Protein AF-A0A640SLN5-F1 (afdb_monomer_lite)

InterPro domains:
  IPR008490 Transposase InsH, N-terminal [PF05598] (128-167)

Secondary structure (DSSP, 8-state):
-----PPPPPPPPPPPPP---PPPPPPTT--HHHHHHHHHHHHHHHHTT--HHHHHHHHT--HHHHHHHHHT-SSPPPHHHHHHHHHHTT--HHHHHHHHHHHHHHTT--HHHHHHHHHHHHHHHH---HHHHHHHHHH-HHHHHHHT--TT-----THHHHHHHHHHHSTTHHHHHHHHHHHHHHHTT-SPPPP----PPP-

Sequence (203 aa):
MTTPFESPVPAPGPAPARPGRKLGPIADCVGSSHRAWLKPMRERYSAGGQTLSHLSDRVLLAKSKLSELLRGVGLYPRWEVIYRLSTELNRPTWPLYRLWRQAALDAQKTREWIDRSTEKTTLATAHLSDRQAAEAVRCRIDFKYALGLELEDPGFHHSVLSDFRDRLAEGDRADRLLGLALTRIRRAGLLKGRAARASRPFP

Foldseek 3Di:
DDDDDDDDDPDDDDPPDDQADQQDAQDPPQDPLLCVLLVVLSVLVVVVSDHLVVLCVQLVHDSVVVSCSSSVHDDQDQLSSVVSSCVVSVHDSVVSLVSSVVSCVVVVHDPVSNCVSCVVVVVVVVPDQLQRVQVCCQPPPVNCVVVVHDVNDNGDDSVVVVVVVVVCPPDCNVVVVVVVVVVVCVVVVVDDDDDPPPPDDDD

Structure (mmCIF, N/CA/C/O backbone):
data_AF-A0A640SLN5-F1
#
_entry.id   AF-A0A640SLN5-F1
#
loop_
_atom_site.group_PDB
_atom_site.id
_atom_site.type_symbol
_atom_site.label_atom_id
_atom_site.label_alt_id
_atom_site.label_comp_id
_atom_site.label_asym_id
_atom_site.label_entity_id
_atom_site.label_seq_id
_atom_site.pdbx_PDB_ins_code
_atom_site.Cartn_x
_atom_site.Cartn_y
_atom_site.Cartn_z
_atom_site.occupancy
_atom_site.B_iso_or_equiv
_atom_site.auth_seq_id
_atom_site.auth_comp_id
_atom_site.auth_asym_id
_atom_site.auth_atom_id
_atom_site.pdbx_PDB_model_num
ATOM 1 N N . MET A 1 1 ? -14.208 51.331 -50.856 1.00 40.53 1 MET A N 1
ATOM 2 C CA . MET A 1 1 ? -12.904 51.187 -50.180 1.00 40.53 1 MET A CA 1
ATOM 3 C C . MET A 1 1 ? -13.124 50.269 -48.996 1.00 40.53 1 MET A C 1
ATOM 5 O O . MET A 1 1 ? -13.716 50.700 -48.018 1.00 40.53 1 MET A O 1
ATOM 9 N N . THR A 1 2 ? -12.762 48.998 -49.139 1.00 36.91 2 THR A N 1
ATOM 10 C CA . THR A 1 2 ? -13.010 47.960 -48.132 1.00 36.91 2 THR A CA 1
ATOM 11 C C . THR A 1 2 ? -11.698 47.211 -47.961 1.00 36.91 2 THR A C 1
ATOM 13 O O . THR A 1 2 ? -11.299 46.456 -48.843 1.00 36.91 2 THR A O 1
ATOM 16 N N . THR A 1 3 ? -10.970 47.494 -46.887 1.00 40.22 3 THR A N 1
ATOM 17 C CA . THR A 1 3 ? -9.814 46.698 -46.467 1.00 40.22 3 THR A CA 1
ATOM 18 C C . THR A 1 3 ? -10.332 45.484 -45.689 1.00 40.22 3 THR A C 1
ATOM 20 O O . THR A 1 3 ? -11.159 45.662 -44.793 1.00 40.22 3 THR A O 1
ATOM 23 N N . PRO A 1 4 ? -9.911 44.246 -46.005 1.00 49.81 4 PRO A N 1
ATOM 24 C CA . PRO A 1 4 ? -10.254 43.100 -45.182 1.00 49.81 4 PRO A CA 1
ATOM 25 C C . PRO A 1 4 ? -9.349 43.061 -43.947 1.00 49.81 4 PRO A C 1
ATOM 27 O O . PRO A 1 4 ? -8.142 43.281 -44.023 1.00 49.81 4 PRO A O 1
ATOM 30 N N . PHE A 1 5 ? -9.971 42.800 -42.801 1.00 46.03 5 PHE A N 1
ATOM 31 C CA . PHE A 1 5 ? -9.335 42.641 -41.500 1.00 46.03 5 PHE A CA 1
ATOM 32 C C . PHE A 1 5 ? -8.628 41.278 -41.449 1.00 46.03 5 PHE A C 1
ATOM 34 O O . PHE A 1 5 ? -9.276 40.233 -41.384 1.00 46.03 5 PHE A O 1
ATOM 41 N N . GLU A 1 6 ? -7.300 41.284 -41.527 1.00 43.53 6 GLU A N 1
ATOM 42 C CA . GLU A 1 6 ? -6.468 40.091 -41.373 1.00 43.53 6 GLU A CA 1
ATOM 43 C C . GLU A 1 6 ? -6.410 39.705 -39.885 1.00 43.53 6 GLU A C 1
ATOM 45 O O . GLU A 1 6 ? -6.025 40.503 -39.030 1.00 43.53 6 GLU A O 1
ATOM 50 N N . SER A 1 7 ? -6.863 38.493 -39.556 1.00 50.97 7 SER A N 1
ATOM 51 C CA . SER A 1 7 ? -6.831 37.976 -38.182 1.00 50.97 7 SER A CA 1
ATOM 52 C C . SER A 1 7 ? -5.401 37.573 -37.794 1.00 50.97 7 SER A C 1
ATOM 54 O O . SER A 1 7 ? -4.703 36.983 -38.620 1.00 50.97 7 SER A O 1
ATOM 56 N N . PRO A 1 8 ? -4.948 37.827 -36.551 1.00 49.81 8 PRO A N 1
ATOM 57 C CA . PRO A 1 8 ? -3.589 37.501 -36.150 1.00 49.81 8 PRO A CA 1
ATOM 58 C C . PRO A 1 8 ? -3.423 35.986 -36.011 1.00 49.81 8 PRO A C 1
ATOM 60 O O . PRO A 1 8 ? -4.193 35.314 -35.323 1.00 49.81 8 PRO A O 1
ATOM 63 N N . VAL A 1 9 ? -2.394 35.460 -36.677 1.00 58.41 9 VAL A N 1
ATOM 64 C CA . VAL A 1 9 ? -1.952 34.064 -36.598 1.00 58.41 9 VAL A CA 1
ATOM 65 C C . VAL A 1 9 ? -1.759 33.675 -35.122 1.00 58.41 9 VAL A C 1
ATOM 67 O O . VAL A 1 9 ? -1.015 34.361 -34.414 1.00 58.41 9 VAL A O 1
ATOM 70 N N . PRO A 1 10 ? -2.394 32.597 -34.622 1.00 50.44 10 PRO A N 1
ATOM 71 C CA . PRO A 1 10 ? -2.170 32.150 -33.256 1.00 50.44 10 PRO A CA 1
ATOM 72 C C . PRO A 1 10 ? -0.718 31.685 -33.111 1.00 50.44 10 PRO A C 1
ATOM 74 O O . PRO A 1 10 ? -0.188 30.975 -33.968 1.00 50.44 10 PRO A O 1
ATOM 77 N N . ALA A 1 11 ? -0.071 32.107 -32.022 1.00 57.00 11 ALA A N 1
ATOM 78 C CA . ALA A 1 11 ? 1.301 31.731 -31.708 1.00 57.00 11 ALA A CA 1
ATOM 79 C C . ALA A 1 11 ? 1.481 30.200 -31.774 1.00 57.00 11 ALA A C 1
ATOM 81 O O . ALA A 1 11 ? 0.578 29.463 -31.362 1.00 57.00 11 ALA A O 1
ATOM 82 N N . PRO A 1 12 ? 2.629 29.702 -32.268 1.00 49.19 12 PRO A N 1
ATOM 83 C CA . PRO A 1 12 ? 2.884 28.272 -32.333 1.00 49.19 12 PRO A CA 1
ATOM 84 C C . PRO A 1 12 ? 2.759 27.673 -30.929 1.00 49.19 12 PRO A C 1
ATOM 86 O O . PRO A 1 12 ? 3.475 28.067 -30.006 1.00 49.19 12 PRO A O 1
ATOM 89 N N . GLY A 1 13 ? 1.816 26.740 -30.769 1.00 52.81 13 GLY A N 1
ATOM 90 C CA . GLY A 1 13 ? 1.635 25.996 -29.527 1.00 52.81 13 GLY A CA 1
ATOM 91 C C . GLY A 1 13 ? 2.946 25.325 -29.092 1.00 52.81 13 GLY A C 1
ATOM 92 O O . GLY A 1 13 ? 3.790 25.020 -29.943 1.00 52.81 13 GLY A O 1
ATOM 93 N N . PRO A 1 14 ? 3.149 25.102 -27.780 1.00 45.38 14 PRO A N 1
ATOM 94 C CA . PRO A 1 14 ? 4.385 24.527 -27.266 1.00 45.38 14 PRO A CA 1
ATOM 95 C C . PRO A 1 14 ? 4.692 23.217 -27.995 1.00 45.38 14 PRO A C 1
ATOM 97 O O . PRO A 1 14 ? 3.857 22.313 -28.057 1.00 45.38 14 PRO A O 1
ATOM 100 N N . ALA A 1 15 ? 5.888 23.148 -28.584 1.00 43.19 15 ALA A N 1
ATOM 101 C CA . ALA A 1 15 ? 6.333 22.012 -29.377 1.00 43.19 15 ALA A CA 1
ATOM 102 C C . ALA A 1 15 ? 6.143 20.693 -28.600 1.00 43.19 15 ALA A C 1
ATOM 104 O O . ALA A 1 15 ? 6.419 20.653 -27.395 1.00 43.19 15 ALA A O 1
ATOM 105 N N . PRO A 1 16 ? 5.715 19.600 -29.262 1.00 44.97 16 PRO A N 1
ATOM 106 C CA . PRO A 1 16 ? 5.546 18.313 -28.606 1.00 44.97 16 PRO A CA 1
ATOM 107 C C . PRO A 1 16 ? 6.859 17.915 -27.929 1.00 44.97 16 PRO A C 1
ATOM 109 O O . PRO A 1 16 ? 7.914 17.845 -28.567 1.00 44.97 16 PRO A O 1
ATOM 112 N N . ALA A 1 17 ? 6.791 17.696 -26.613 1.00 48.22 17 ALA A N 1
ATOM 113 C CA . ALA A 1 17 ? 7.928 17.289 -25.806 1.00 48.22 17 ALA A CA 1
ATOM 114 C C . ALA A 1 17 ? 8.581 16.063 -26.456 1.00 48.22 17 ALA A C 1
ATOM 116 O O . ALA A 1 17 ? 7.947 15.018 -26.614 1.00 48.22 17 ALA A O 1
ATOM 117 N N . ARG A 1 18 ? 9.840 16.217 -26.884 1.00 46.41 18 ARG A N 1
ATOM 118 C CA . ARG A 1 18 ? 10.606 15.181 -27.588 1.00 46.41 18 ARG A CA 1
ATOM 119 C C . ARG A 1 18 ? 10.457 13.850 -26.836 1.00 46.41 18 ARG A C 1
ATOM 121 O O . ARG A 1 18 ? 10.800 13.818 -25.650 1.00 46.41 18 ARG A O 1
ATOM 128 N N . PRO A 1 19 ? 9.964 12.769 -27.475 1.00 46.44 19 PRO A N 1
ATOM 129 C CA . PRO A 1 19 ? 9.716 11.508 -26.791 1.00 46.44 19 PRO A CA 1
ATOM 130 C C . PRO A 1 19 ? 10.999 11.029 -26.118 1.00 46.44 19 PRO A C 1
ATOM 132 O O . PRO A 1 19 ? 11.987 10.705 -26.781 1.00 46.44 19 PRO A O 1
ATOM 135 N N . GLY A 1 20 ? 11.005 11.017 -24.785 1.00 51.38 20 GLY A N 1
ATOM 136 C CA . GLY A 1 20 ? 12.108 10.450 -24.026 1.00 51.38 20 GLY A CA 1
ATOM 137 C C . GLY A 1 20 ? 12.353 9.015 -24.494 1.00 51.38 20 GLY A C 1
ATOM 138 O O . GLY A 1 20 ? 11.408 8.249 -24.674 1.00 51.38 20 GLY A O 1
ATOM 139 N N . ARG A 1 21 ? 13.626 8.673 -24.724 1.00 54.06 21 ARG A N 1
ATOM 140 C CA . ARG A 1 21 ? 14.115 7.356 -25.170 1.00 54.06 21 ARG A CA 1
ATOM 141 C C . ARG A 1 21 ? 13.267 6.214 -24.580 1.00 54.06 21 ARG A C 1
ATOM 143 O O . ARG A 1 21 ? 13.167 6.096 -23.357 1.00 54.06 21 ARG A O 1
ATOM 150 N N . LYS A 1 22 ? 12.641 5.400 -25.443 1.00 58.91 22 LYS A N 1
ATOM 151 C CA . LYS A 1 22 ? 11.759 4.293 -25.030 1.00 58.91 22 LYS A CA 1
ATOM 152 C C . LYS A 1 22 ? 12.517 3.336 -24.095 1.00 58.91 22 LYS A C 1
ATOM 154 O O . LYS A 1 22 ? 13.667 2.989 -24.359 1.00 58.91 22 LYS A O 1
ATOM 159 N N . LEU A 1 23 ? 11.876 2.927 -22.997 1.00 62.72 23 LEU A N 1
ATOM 160 C CA . LEU A 1 23 ? 12.424 1.932 -22.067 1.00 62.72 23 LEU A CA 1
ATOM 161 C C . LEU A 1 23 ? 12.654 0.599 -22.798 1.00 62.72 23 LEU A C 1
ATOM 163 O O . LEU A 1 23 ? 11.774 0.131 -23.523 1.00 62.72 23 LEU A O 1
ATOM 167 N N . GLY A 1 24 ? 13.814 -0.024 -22.567 1.00 67.00 24 GLY A N 1
ATOM 168 C CA . GLY A 1 24 ? 14.131 -1.360 -23.087 1.00 67.00 24 GLY A CA 1
ATOM 169 C C . GLY A 1 24 ? 13.170 -2.450 -22.578 1.00 67.00 24 GLY A C 1
ATOM 170 O O . GLY A 1 24 ? 12.345 -2.183 -21.695 1.00 67.00 24 GLY A O 1
ATOM 171 N N . PRO A 1 25 ? 13.222 -3.676 -23.127 1.00 74.56 25 PRO A N 1
ATOM 172 C CA . PRO A 1 25 ? 12.411 -4.798 -22.644 1.00 74.56 25 PRO A CA 1
ATOM 173 C C . PRO A 1 25 ? 12.684 -5.098 -21.156 1.00 74.56 25 PRO A C 1
ATOM 175 O O . PRO A 1 25 ? 13.741 -4.750 -20.628 1.00 74.56 25 PRO A O 1
ATOM 178 N N . ILE A 1 26 ? 11.701 -5.689 -20.463 1.00 75.25 26 ILE A N 1
ATOM 179 C CA . ILE A 1 26 ? 11.906 -6.205 -19.096 1.00 75.25 26 ILE A CA 1
ATOM 180 C C . ILE A 1 26 ? 12.852 -7.401 -19.205 1.00 75.25 26 ILE A C 1
ATOM 182 O O . ILE A 1 26 ? 12.595 -8.276 -20.029 1.00 75.25 26 ILE A O 1
ATOM 186 N N . ALA A 1 27 ? 13.902 -7.436 -18.387 1.00 76.69 27 ALA A N 1
ATOM 187 C CA . ALA A 1 27 ? 14.925 -8.474 -18.454 1.00 76.69 27 ALA A CA 1
ATOM 188 C C . ALA A 1 27 ? 14.359 -9.888 -18.245 1.00 76.69 27 ALA A C 1
ATOM 190 O O . ALA A 1 27 ? 13.414 -10.088 -17.475 1.00 76.69 27 ALA A O 1
ATOM 191 N N . ASP A 1 28 ? 14.971 -10.876 -18.905 1.00 69.69 28 ASP A N 1
ATOM 192 C CA . ASP A 1 28 ? 14.466 -12.252 -18.894 1.00 69.69 28 ASP A CA 1
ATOM 193 C C . ASP A 1 28 ? 14.617 -12.975 -17.560 1.00 69.69 28 ASP A C 1
ATOM 195 O O . ASP A 1 28 ? 13.784 -13.809 -17.212 1.00 69.69 28 ASP A O 1
ATOM 199 N N . CYS A 1 29 ? 15.573 -12.533 -16.743 1.00 70.62 29 CYS A N 1
ATOM 200 C CA . CYS A 1 29 ? 15.809 -13.009 -15.382 1.00 70.62 29 CYS A CA 1
ATOM 201 C C . CYS A 1 29 ? 14.743 -12.581 -14.355 1.00 70.62 29 CYS A C 1
ATOM 203 O O . CYS A 1 29 ? 14.819 -12.963 -13.187 1.00 70.62 29 CYS A O 1
ATOM 205 N N . VAL A 1 30 ? 13.752 -11.776 -14.748 1.00 75.44 30 VAL A N 1
ATOM 206 C CA . VAL A 1 30 ? 12.717 -11.279 -13.838 1.00 75.44 30 VAL A CA 1
ATOM 207 C C . VAL A 1 30 ? 11.619 -12.333 -13.673 1.00 75.44 30 VAL A C 1
ATOM 209 O O . VAL A 1 30 ? 10.884 -12.626 -14.619 1.00 75.44 30 VAL A O 1
ATOM 212 N N . GLY A 1 31 ? 11.479 -12.863 -12.454 1.00 75.31 31 GLY A N 1
ATOM 213 C CA . GLY A 1 31 ? 10.437 -13.832 -12.095 1.00 75.31 31 GLY A CA 1
ATOM 214 C C . GLY A 1 31 ? 9.007 -13.311 -12.307 1.00 75.31 31 GLY A C 1
ATOM 215 O O . GLY A 1 31 ? 8.761 -12.100 -12.339 1.00 75.31 31 GLY A O 1
ATOM 216 N N . SER A 1 32 ? 8.046 -14.229 -12.433 1.00 75.50 32 SER A N 1
ATOM 217 C CA . SER A 1 32 ? 6.636 -13.937 -12.744 1.00 75.50 32 SER A CA 1
ATOM 218 C C . SER A 1 32 ? 6.000 -12.923 -11.781 1.00 75.50 32 SER A C 1
ATOM 220 O O . SER A 1 32 ? 5.385 -11.959 -12.238 1.00 75.50 32 SER A O 1
ATOM 222 N N . SER A 1 33 ? 6.228 -13.063 -10.472 1.00 74.38 33 SER A N 1
ATOM 223 C CA . SER A 1 33 ? 5.744 -12.142 -9.430 1.00 74.38 33 SER A CA 1
ATOM 224 C C . SER A 1 33 ? 6.275 -10.715 -9.602 1.00 74.38 33 SER A C 1
ATOM 226 O O . SER A 1 33 ? 5.543 -9.742 -9.424 1.00 74.38 33 SER A O 1
ATOM 228 N N . HIS A 1 34 ? 7.550 -10.569 -9.981 1.00 78.81 34 HIS A N 1
ATOM 229 C CA . HIS A 1 34 ? 8.185 -9.265 -10.184 1.00 78.81 34 HIS A CA 1
ATOM 230 C C . HIS A 1 34 ? 7.673 -8.620 -11.482 1.00 78.81 34 HIS A C 1
ATOM 232 O O . HIS A 1 34 ? 7.329 -7.438 -11.508 1.00 78.81 34 HIS A O 1
ATOM 238 N N . ARG A 1 35 ? 7.497 -9.410 -12.550 1.00 80.81 35 ARG A N 1
ATOM 239 C CA . ARG A 1 35 ? 6.867 -8.927 -13.790 1.00 80.81 35 ARG A CA 1
ATOM 240 C C . ARG A 1 35 ? 5.420 -8.483 -13.580 1.00 80.81 35 ARG A C 1
ATOM 242 O O . ARG A 1 35 ? 5.000 -7.519 -14.219 1.00 80.81 35 ARG A O 1
ATOM 249 N N . ALA A 1 36 ? 4.674 -9.156 -12.704 1.00 79.31 36 ALA A N 1
ATOM 250 C CA . ALA A 1 36 ? 3.259 -8.887 -12.463 1.00 79.31 36 ALA A CA 1
ATOM 251 C C . ALA A 1 36 ? 2.994 -7.470 -11.931 1.00 79.31 36 ALA A C 1
ATOM 253 O O . ALA A 1 36 ? 2.019 -6.850 -12.346 1.00 79.31 36 ALA A O 1
ATOM 254 N N . TRP A 1 37 ? 3.865 -6.922 -11.074 1.00 80.38 37 TRP A N 1
ATOM 255 C CA . TRP A 1 37 ? 3.727 -5.533 -10.616 1.00 80.38 37 TRP A CA 1
ATOM 256 C C . TRP A 1 37 ? 4.465 -4.520 -11.505 1.00 80.38 37 TRP A C 1
ATOM 258 O O . TRP A 1 37 ? 4.050 -3.363 -11.579 1.00 80.38 37 TRP A O 1
ATOM 268 N N . LEU A 1 38 ? 5.514 -4.930 -12.230 1.00 82.62 38 LEU A N 1
ATOM 269 C CA . LEU A 1 38 ? 6.240 -4.052 -13.159 1.00 82.62 38 LEU A CA 1
ATOM 270 C C . LEU A 1 38 ? 5.434 -3.694 -14.414 1.00 82.62 38 LEU A C 1
ATOM 272 O O . LEU A 1 38 ? 5.501 -2.551 -14.872 1.00 82.62 38 LEU A O 1
ATOM 276 N N . LYS A 1 39 ? 4.673 -4.642 -14.978 1.00 82.81 39 LYS A N 1
ATOM 277 C CA . LYS A 1 39 ? 3.878 -4.424 -16.201 1.00 82.81 39 LYS A CA 1
ATOM 278 C C . LYS A 1 39 ? 2.875 -3.263 -16.052 1.00 82.81 39 LYS A C 1
ATOM 280 O O . LYS A 1 39 ? 2.998 -2.311 -16.825 1.00 82.81 39 LYS A O 1
ATOM 285 N N . PRO A 1 40 ? 1.994 -3.229 -15.027 1.00 79.19 40 PRO A N 1
ATOM 286 C CA . PRO A 1 40 ? 1.031 -2.135 -14.853 1.00 79.19 40 PRO A CA 1
ATOM 287 C C . PRO A 1 40 ? 1.671 -0.754 -14.653 1.00 79.19 40 PRO A C 1
ATOM 289 O O . PRO A 1 40 ? 1.086 0.270 -15.024 1.00 79.19 40 PRO A O 1
ATOM 292 N N . MET A 1 41 ? 2.861 -0.717 -14.046 1.00 79.06 41 MET A N 1
ATOM 293 C CA . MET A 1 41 ? 3.622 0.510 -13.791 1.00 79.06 41 MET A CA 1
ATOM 294 C C . MET A 1 41 ? 4.254 1.037 -15.080 1.00 79.06 41 MET A C 1
ATOM 296 O O . MET A 1 41 ? 4.154 2.226 -15.383 1.00 79.06 41 MET A O 1
ATOM 300 N N . ARG A 1 42 ? 4.838 0.142 -15.886 1.00 79.69 42 ARG A N 1
ATOM 301 C CA . ARG A 1 42 ? 5.398 0.470 -17.201 1.00 79.69 42 ARG A CA 1
ATOM 302 C C . ARG A 1 42 ? 4.316 0.913 -18.180 1.00 79.69 42 ARG A C 1
ATOM 304 O O . ARG A 1 42 ? 4.509 1.908 -18.867 1.00 79.69 42 ARG A O 1
ATOM 311 N N . GLU A 1 43 ? 3.189 0.212 -18.225 1.00 79.44 43 GLU A N 1
ATOM 312 C CA . GLU A 1 43 ? 2.044 0.579 -19.064 1.00 79.44 43 GLU A CA 1
ATOM 313 C C . GLU A 1 43 ? 1.518 1.966 -18.702 1.00 79.44 43 GLU A C 1
ATOM 315 O O . GLU A 1 43 ? 1.280 2.783 -19.588 1.00 79.44 43 GLU A O 1
ATOM 320 N N . ARG A 1 44 ? 1.408 2.280 -17.402 1.00 77.50 44 ARG A N 1
ATOM 321 C CA . ARG A 1 44 ? 0.965 3.608 -16.962 1.00 77.50 44 ARG A CA 1
ATOM 322 C C . ARG A 1 44 ? 1.973 4.698 -17.296 1.00 77.50 44 ARG A C 1
ATOM 324 O O . ARG A 1 44 ? 1.564 5.772 -17.720 1.00 77.50 44 ARG A O 1
ATOM 331 N N . TYR A 1 45 ? 3.264 4.417 -17.149 1.00 75.81 45 TYR A N 1
ATOM 332 C CA . TYR A 1 45 ? 4.326 5.319 -17.586 1.00 75.81 45 TYR A CA 1
ATOM 333 C C . TYR A 1 45 ? 4.254 5.582 -19.099 1.00 75.81 45 TYR A C 1
ATOM 335 O O . TYR A 1 45 ? 4.269 6.734 -19.524 1.00 75.81 45 TYR A O 1
ATOM 343 N N . SER A 1 46 ? 4.111 4.530 -19.912 1.00 74.56 46 SER A N 1
ATOM 344 C CA . SER A 1 46 ? 3.993 4.646 -21.368 1.00 74.56 46 SER A CA 1
ATOM 345 C C . SER A 1 46 ? 2.728 5.389 -21.802 1.00 74.56 46 SER A C 1
ATOM 347 O O . SER A 1 46 ? 2.800 6.191 -22.726 1.00 74.56 46 SER A O 1
ATOM 349 N N . ALA A 1 47 ? 1.600 5.171 -21.122 1.00 73.50 47 ALA A N 1
ATOM 350 C CA . ALA A 1 47 ? 0.343 5.866 -21.394 1.00 73.50 47 ALA A CA 1
ATOM 351 C C . ALA A 1 47 ? 0.337 7.322 -20.897 1.00 73.50 47 ALA A C 1
ATOM 353 O O . ALA A 1 47 ? -0.334 8.166 -21.478 1.00 73.50 47 ALA A O 1
ATOM 354 N N . GLY A 1 48 ? 1.073 7.629 -19.824 1.00 66.44 48 GLY A N 1
ATOM 355 C CA . GLY A 1 48 ? 1.102 8.955 -19.208 1.00 66.44 48 GLY A CA 1
ATOM 356 C C . GLY A 1 48 ? 1.962 9.985 -19.941 1.00 66.44 48 GLY A C 1
ATOM 357 O O . GLY A 1 48 ? 1.965 11.142 -19.533 1.00 66.44 48 GLY A O 1
ATOM 358 N N . GLY A 1 49 ? 2.730 9.585 -20.964 1.00 63.94 49 GLY A N 1
ATOM 359 C CA . GLY A 1 49 ? 3.592 10.482 -21.751 1.00 63.94 49 GLY A CA 1
ATOM 360 C C . GLY A 1 49 ? 4.692 11.198 -20.952 1.00 63.94 49 GLY A C 1
ATOM 361 O O . GLY A 1 49 ? 5.415 12.027 -21.502 1.00 63.94 49 GLY A O 1
ATOM 362 N N . GLN A 1 50 ? 4.835 10.897 -19.658 1.00 68.25 50 GLN A N 1
ATOM 363 C CA . GLN A 1 50 ? 5.790 11.556 -18.777 1.00 68.25 50 GLN A CA 1
ATOM 364 C C . GLN A 1 50 ? 7.212 11.118 -19.118 1.00 68.25 50 GLN A C 1
ATOM 366 O O . GLN A 1 50 ? 7.481 9.953 -19.413 1.00 68.25 50 GLN A O 1
ATOM 371 N N . THR A 1 51 ? 8.155 12.053 -19.045 1.00 73.19 51 THR A N 1
ATOM 372 C CA . THR A 1 51 ? 9.563 11.716 -19.236 1.00 73.19 51 THR A CA 1
ATOM 373 C C . THR A 1 51 ? 10.131 11.069 -17.973 1.00 73.19 51 THR A C 1
ATOM 375 O O . THR A 1 51 ? 9.800 11.443 -16.849 1.00 73.19 51 THR A O 1
ATOM 378 N N . LEU A 1 52 ? 11.062 10.130 -18.156 1.00 71.00 52 LEU A N 1
ATOM 379 C CA . LEU A 1 52 ? 11.884 9.563 -17.078 1.00 71.00 52 LEU A CA 1
ATOM 380 C C . LEU A 1 52 ? 12.545 10.633 -16.188 1.00 71.00 52 LEU A C 1
ATOM 382 O O . LEU A 1 52 ? 12.806 10.359 -15.024 1.00 71.00 52 LEU A O 1
ATOM 386 N N . SER A 1 53 ? 12.829 11.823 -16.732 1.00 73.69 53 SER A N 1
ATOM 387 C CA . SER A 1 53 ? 13.380 12.948 -15.968 1.00 73.69 53 SER A CA 1
ATOM 388 C C . SER A 1 53 ? 12.337 13.546 -15.013 1.00 73.69 53 SER A C 1
ATOM 390 O O . SER A 1 53 ? 12.599 13.637 -13.824 1.00 73.69 53 SER A O 1
ATOM 392 N N . HIS A 1 54 ? 11.117 13.819 -15.486 1.00 74.88 54 HIS A N 1
ATOM 393 C CA . HIS A 1 54 ? 10.039 14.332 -14.629 1.00 74.88 54 HIS A CA 1
ATOM 394 C C . HIS A 1 54 ? 9.689 13.368 -13.480 1.00 74.88 54 HIS A C 1
ATOM 396 O O . HIS A 1 54 ? 9.419 13.781 -12.357 1.00 74.88 54 HIS A O 1
ATOM 402 N N . LEU A 1 55 ? 9.745 12.061 -13.746 1.00 76.81 55 LEU A N 1
ATOM 403 C CA . LEU A 1 55 ? 9.488 11.028 -12.743 1.00 76.81 55 LEU A CA 1
ATOM 404 C C . LEU A 1 55 ? 10.679 10.828 -11.776 1.00 76.81 55 LEU A C 1
ATOM 406 O O . LEU A 1 55 ? 10.469 10.505 -10.608 1.00 76.81 55 LEU A O 1
ATOM 410 N N . SER A 1 56 ? 11.911 11.081 -12.232 1.00 81.00 56 SER A N 1
ATOM 411 C CA . SER A 1 56 ? 13.135 11.139 -11.408 1.00 81.00 56 SER A CA 1
ATOM 412 C C . SER A 1 56 ? 13.060 12.226 -10.348 1.00 81.00 56 SER A C 1
ATOM 414 O O . SER A 1 56 ? 13.325 11.951 -9.176 1.00 81.00 56 SER A O 1
ATOM 416 N N . ASP A 1 57 ? 12.639 13.424 -10.744 1.00 77.44 57 ASP A N 1
ATOM 417 C CA . ASP A 1 57 ? 12.577 14.581 -9.851 1.00 77.44 57 ASP A CA 1
ATOM 418 C C . ASP A 1 57 ? 11.532 14.383 -8.743 1.00 77.44 57 ASP A C 1
ATOM 420 O O . ASP A 1 57 ? 11.763 14.740 -7.591 1.00 77.44 57 ASP A O 1
ATOM 424 N N . ARG A 1 58 ? 10.410 13.725 -9.059 1.00 72.25 58 ARG A N 1
ATOM 425 C CA . ARG A 1 58 ? 9.313 13.487 -8.108 1.00 72.25 58 ARG A CA 1
ATOM 426 C C . ARG A 1 58 ? 9.535 12.304 -7.171 1.00 72.25 58 ARG A C 1
ATOM 428 O O . ARG A 1 58 ? 9.206 12.369 -5.991 1.00 72.25 58 ARG A O 1
ATOM 435 N N . VAL A 1 59 ? 10.117 11.215 -7.673 1.00 74.75 59 VAL A N 1
ATOM 436 C CA . VAL A 1 59 ? 10.407 10.021 -6.857 1.00 74.75 59 VAL A CA 1
ATOM 437 C C . VAL A 1 59 ? 11.715 10.193 -6.059 1.00 74.75 59 VAL A C 1
ATOM 439 O O . VAL A 1 59 ? 12.006 9.379 -5.177 1.00 74.75 59 VAL A O 1
ATOM 442 N N . LEU A 1 60 ? 12.465 11.281 -6.306 1.00 73.38 60 LEU A N 1
ATOM 443 C CA . LEU A 1 60 ? 13.792 11.570 -5.745 1.00 73.38 60 LEU A CA 1
ATOM 444 C C . LEU A 1 60 ? 14.770 10.416 -5.992 1.00 73.38 60 LEU A C 1
ATOM 446 O O . LEU A 1 60 ? 15.495 9.978 -5.097 1.00 73.38 60 LEU A O 1
ATOM 450 N N . LEU A 1 61 ? 14.751 9.877 -7.211 1.00 76.62 61 LEU A N 1
ATOM 451 C CA . LEU A 1 61 ? 15.576 8.739 -7.592 1.00 76.62 61 LEU A CA 1
ATOM 452 C C . LEU A 1 61 ? 16.252 9.009 -8.927 1.00 76.62 61 LEU A C 1
ATOM 454 O O . LEU A 1 61 ? 15.585 9.389 -9.877 1.00 76.62 61 LEU A O 1
ATOM 458 N N . ALA A 1 62 ? 17.555 8.738 -9.018 1.00 81.00 62 ALA A N 1
ATOM 459 C CA . ALA A 1 62 ? 18.314 8.944 -10.245 1.00 81.00 62 ALA A CA 1
ATOM 460 C C . ALA A 1 62 ? 17.658 8.267 -11.463 1.00 81.00 62 ALA A C 1
ATOM 462 O O . ALA A 1 62 ? 17.243 7.105 -11.411 1.00 81.00 62 ALA A O 1
ATOM 463 N N . LYS A 1 63 ? 17.651 8.969 -12.600 1.00 79.38 63 LYS A N 1
ATOM 464 C CA . LYS A 1 63 ? 17.101 8.497 -13.880 1.00 79.38 63 LYS A CA 1
ATOM 465 C C . LYS A 1 63 ? 17.621 7.120 -14.312 1.00 79.38 63 LYS A C 1
ATOM 467 O O . LYS A 1 63 ? 16.856 6.309 -14.836 1.00 79.38 63 LYS A O 1
ATOM 472 N N . SER A 1 64 ? 18.907 6.842 -14.091 1.00 79.12 64 SER A N 1
ATOM 473 C CA . SER A 1 64 ? 19.519 5.533 -14.365 1.00 79.12 64 SER A CA 1
ATOM 474 C C . SER A 1 64 ? 18.895 4.432 -13.507 1.00 79.12 64 SER A C 1
ATOM 476 O O . SER A 1 64 ? 18.480 3.401 -14.034 1.00 79.12 64 SER A O 1
ATOM 478 N N . LYS A 1 65 ? 18.734 4.697 -12.207 1.00 78.44 65 LYS A N 1
ATOM 479 C CA . LYS A 1 65 ? 18.164 3.772 -11.227 1.00 78.44 65 LYS A CA 1
ATOM 480 C C . LYS A 1 65 ? 16.675 3.520 -11.449 1.00 78.44 65 LYS A C 1
ATOM 482 O O . LYS A 1 65 ? 16.227 2.383 -11.337 1.00 78.44 65 LYS A O 1
ATOM 487 N N . LEU A 1 66 ? 15.915 4.545 -11.832 1.00 80.69 66 LEU A N 1
ATOM 488 C CA . LEU A 1 66 ? 14.527 4.378 -12.273 1.00 80.69 66 LEU A CA 1
ATOM 489 C C . LEU A 1 66 ? 14.427 3.532 -13.538 1.00 80.69 66 LEU A C 1
ATOM 491 O O . LEU A 1 66 ? 13.545 2.685 -13.655 1.00 80.69 66 LEU A O 1
ATOM 495 N N . SER A 1 67 ? 15.342 3.735 -14.483 1.00 81.38 67 SER A N 1
ATOM 496 C CA . SER A 1 67 ? 15.370 2.953 -15.713 1.00 81.38 67 SER A CA 1
ATOM 497 C C . SER A 1 67 ? 15.746 1.488 -15.463 1.00 81.38 67 SER A C 1
ATOM 499 O O . SER A 1 67 ? 15.148 0.603 -16.066 1.00 81.38 67 SER A O 1
ATOM 501 N N . GLU A 1 68 ? 16.691 1.219 -14.561 1.00 82.69 68 GLU A N 1
ATOM 502 C CA . GLU A 1 68 ? 17.002 -0.119 -14.037 1.00 82.69 68 GLU A CA 1
ATOM 503 C C . GLU A 1 68 ? 15.777 -0.779 -13.402 1.00 82.69 68 GLU A C 1
ATOM 505 O O . GLU A 1 68 ? 15.395 -1.879 -13.802 1.00 82.69 68 GLU A O 1
ATOM 510 N N . LEU A 1 69 ? 15.108 -0.065 -12.495 1.00 83.38 69 LEU A N 1
ATOM 511 C CA . LEU A 1 69 ? 13.918 -0.531 -11.788 1.00 83.38 69 LEU A CA 1
ATOM 512 C C . LEU A 1 69 ? 12.794 -0.908 -12.757 1.00 83.38 69 LEU A C 1
ATOM 514 O O . LEU A 1 69 ? 12.268 -2.012 -12.677 1.00 83.38 69 LEU A O 1
ATOM 518 N N . LEU A 1 70 ? 12.468 -0.039 -13.718 1.00 80.25 70 LEU A N 1
ATOM 519 C CA . LEU A 1 70 ? 11.406 -0.288 -14.703 1.00 80.25 70 LEU A CA 1
ATOM 520 C C . LEU A 1 70 ? 11.753 -1.384 -15.726 1.00 80.25 70 LEU A C 1
ATOM 522 O O . LEU A 1 70 ? 10.860 -1.898 -16.402 1.00 80.25 70 LEU A O 1
ATOM 526 N N . ARG A 1 71 ? 13.032 -1.761 -15.843 1.00 79.62 71 ARG A N 1
ATOM 527 C CA . ARG A 1 71 ? 13.482 -2.927 -16.621 1.00 79.62 71 ARG A CA 1
ATOM 528 C C . ARG A 1 71 ? 13.609 -4.197 -15.774 1.00 79.62 71 ARG A C 1
ATOM 530 O O . ARG A 1 71 ? 13.825 -5.264 -16.342 1.00 79.62 71 ARG A O 1
ATOM 537 N N . GLY A 1 72 ? 13.487 -4.090 -14.449 1.00 77.06 72 GLY A N 1
ATOM 538 C CA . GLY A 1 72 ? 13.765 -5.176 -13.508 1.00 77.06 72 GLY A CA 1
ATOM 539 C C . GLY A 1 72 ? 15.242 -5.588 -13.469 1.00 77.06 72 GLY A C 1
ATOM 540 O O . GLY A 1 72 ? 15.546 -6.719 -13.109 1.00 77.06 72 GLY A O 1
ATOM 541 N N . VAL A 1 73 ? 16.156 -4.694 -13.864 1.00 69.06 73 VAL A N 1
ATOM 542 C CA . VAL A 1 73 ? 17.605 -4.942 -13.896 1.00 69.06 73 VAL A CA 1
ATOM 543 C C . VAL A 1 73 ? 18.235 -4.394 -12.616 1.00 69.06 73 VAL A C 1
ATOM 545 O O . VAL A 1 73 ? 18.049 -3.225 -12.295 1.00 69.06 73 VAL A O 1
ATOM 548 N N . GLY A 1 74 ? 19.002 -5.219 -11.899 1.00 72.00 74 GLY A N 1
ATOM 549 C CA . GLY A 1 74 ? 19.746 -4.818 -10.700 1.00 72.00 74 GLY A CA 1
ATOM 550 C C . GLY A 1 74 ? 19.101 -5.246 -9.376 1.00 72.00 74 GLY A C 1
ATOM 551 O O . GLY A 1 74 ? 18.312 -6.185 -9.316 1.00 72.00 74 GLY A O 1
ATOM 552 N N . LEU A 1 75 ? 19.490 -4.578 -8.283 1.00 71.81 75 LEU A N 1
ATOM 553 C CA . LEU A 1 75 ? 19.011 -4.902 -6.935 1.00 71.81 75 LEU A CA 1
ATOM 554 C C . LEU A 1 75 ? 17.499 -4.684 -6.792 1.00 71.81 75 LEU A C 1
ATOM 556 O O . LEU A 1 75 ? 16.968 -3.658 -7.220 1.00 71.81 75 LEU A O 1
ATOM 560 N N . TYR A 1 76 ? 16.837 -5.629 -6.116 1.00 80.12 76 TYR A N 1
ATOM 561 C CA . TYR A 1 76 ? 15.403 -5.562 -5.844 1.00 80.12 76 TYR A CA 1
ATOM 562 C C . TYR A 1 76 ? 15.040 -4.280 -5.062 1.00 80.12 76 TYR A C 1
ATOM 564 O O . TYR A 1 76 ? 15.653 -4.015 -4.020 1.00 80.12 76 TYR A O 1
ATOM 572 N N . PRO A 1 77 ? 14.079 -3.469 -5.542 1.00 83.19 77 PRO A N 1
ATOM 573 C CA . PRO A 1 77 ? 13.802 -2.148 -4.984 1.00 83.19 77 PRO A CA 1
ATOM 574 C C . PRO A 1 77 ? 13.121 -2.230 -3.613 1.00 83.19 77 PRO A C 1
ATOM 576 O O . PRO A 1 77 ? 12.324 -3.133 -3.352 1.00 83.19 77 PRO A O 1
ATOM 579 N N . ARG A 1 78 ? 13.398 -1.254 -2.737 1.00 84.31 78 ARG A N 1
ATOM 580 C CA . ARG A 1 78 ? 12.692 -1.114 -1.452 1.00 84.31 78 ARG A CA 1
ATOM 581 C C . ARG A 1 78 ? 11.262 -0.630 -1.672 1.00 84.31 78 ARG A C 1
ATOM 583 O O . ARG A 1 78 ? 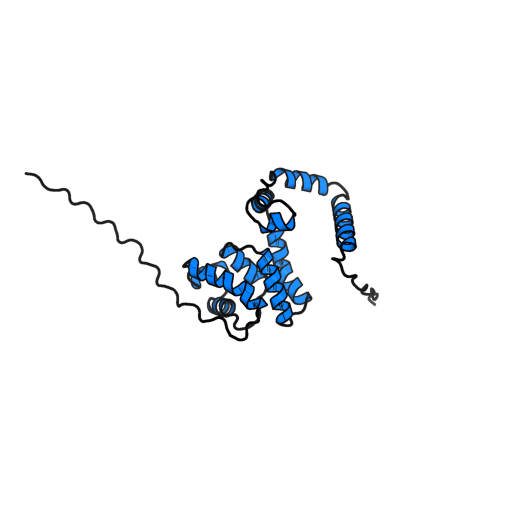10.997 0.115 -2.615 1.00 84.31 78 ARG A O 1
ATOM 590 N N . TRP A 1 79 ? 10.369 -0.998 -0.758 1.00 84.25 79 TRP A N 1
ATOM 591 C CA . TRP A 1 79 ? 8.957 -0.638 -0.847 1.00 84.25 79 TRP A CA 1
ATOM 592 C C . TRP A 1 79 ? 8.716 0.876 -0.885 1.00 84.25 79 TRP A C 1
ATOM 594 O O . TRP A 1 79 ? 7.895 1.319 -1.672 1.00 84.25 79 TRP A O 1
ATOM 604 N N . GLU A 1 80 ? 9.489 1.682 -0.152 1.00 81.19 80 GLU A N 1
ATOM 605 C CA . GLU A 1 80 ? 9.390 3.154 -0.180 1.00 81.19 80 GLU A CA 1
ATOM 606 C C . GLU A 1 80 ? 9.477 3.747 -1.596 1.00 81.19 80 GLU A C 1
ATOM 608 O O . GLU A 1 80 ? 8.722 4.653 -1.951 1.00 81.19 80 GLU A O 1
ATOM 613 N N . VAL A 1 81 ? 10.380 3.212 -2.423 1.00 82.81 81 VAL A N 1
ATOM 614 C CA . VAL A 1 81 ? 10.574 3.654 -3.811 1.00 82.81 81 VAL A CA 1
ATOM 615 C C . VAL A 1 81 ? 9.360 3.280 -4.656 1.00 82.81 81 VAL A C 1
ATOM 617 O O . VAL A 1 81 ? 8.869 4.082 -5.445 1.00 82.81 81 VAL A O 1
ATOM 620 N N . ILE A 1 82 ? 8.858 2.062 -4.459 1.00 83.38 82 ILE A N 1
ATOM 621 C CA . ILE A 1 82 ? 7.699 1.529 -5.173 1.00 83.38 82 ILE A CA 1
ATOM 622 C C . ILE A 1 82 ? 6.413 2.254 -4.767 1.00 83.38 82 ILE A C 1
ATOM 624 O O . ILE A 1 82 ? 5.593 2.565 -5.627 1.00 83.38 82 ILE A O 1
ATOM 628 N N . TYR A 1 83 ? 6.274 2.603 -3.490 1.00 79.88 83 TYR A N 1
ATOM 629 C CA . TYR A 1 83 ? 5.174 3.393 -2.960 1.00 79.88 83 TYR A CA 1
ATOM 630 C C . TYR A 1 83 ? 5.127 4.779 -3.598 1.00 79.88 83 TYR A C 1
ATOM 632 O O . TYR A 1 83 ? 4.112 5.119 -4.199 1.00 79.88 83 TYR A O 1
ATOM 640 N N . ARG A 1 84 ? 6.234 5.536 -3.557 1.00 80.19 84 ARG A N 1
ATOM 641 C CA . ARG A 1 84 ? 6.329 6.871 -4.180 1.00 80.19 84 ARG A CA 1
ATOM 642 C C . ARG A 1 84 ? 6.050 6.823 -5.679 1.00 80.19 84 ARG A C 1
ATOM 644 O O . ARG A 1 84 ? 5.348 7.666 -6.224 1.00 80.19 84 ARG A O 1
ATOM 651 N N . LEU A 1 85 ? 6.561 5.794 -6.347 1.00 81.31 85 LEU A N 1
ATOM 652 C CA . LEU A 1 85 ? 6.279 5.574 -7.758 1.00 81.31 85 LEU A CA 1
ATOM 653 C C . LEU A 1 85 ? 4.787 5.290 -7.999 1.00 81.31 85 LEU A C 1
ATOM 655 O O . LEU A 1 85 ? 4.211 5.785 -8.963 1.00 81.31 85 LEU A O 1
ATOM 659 N N . SER A 1 86 ? 4.147 4.504 -7.130 1.00 78.94 86 SER A N 1
ATOM 660 C CA . SER A 1 86 ? 2.721 4.180 -7.241 1.00 78.94 86 SER A CA 1
ATOM 661 C C . SER A 1 86 ? 1.818 5.382 -6.978 1.00 78.94 86 SER A C 1
ATOM 663 O O . SER A 1 86 ? 0.813 5.531 -7.672 1.00 78.94 86 SER A O 1
ATOM 665 N N . THR A 1 87 ? 2.193 6.256 -6.037 1.00 75.12 87 THR A N 1
ATOM 666 C CA . THR A 1 87 ? 1.455 7.487 -5.742 1.00 75.12 87 THR A CA 1
ATOM 667 C C . THR A 1 87 ? 1.531 8.456 -6.915 1.00 75.12 87 THR A C 1
ATOM 669 O O . THR A 1 87 ? 0.499 8.964 -7.335 1.00 75.12 87 THR A O 1
ATOM 672 N N . GLU A 1 88 ? 2.708 8.630 -7.525 1.00 78.50 88 GLU A N 1
ATOM 673 C CA . GLU A 1 88 ? 2.860 9.478 -8.719 1.00 78.50 88 GLU A CA 1
ATOM 674 C C . GLU A 1 88 ? 2.110 8.930 -9.940 1.00 78.50 88 GLU A C 1
ATOM 676 O O . GLU A 1 88 ? 1.571 9.684 -10.748 1.00 78.50 88 GLU A O 1
ATOM 681 N N . LEU A 1 89 ? 2.035 7.604 -10.081 1.00 76.12 89 LEU A N 1
ATOM 682 C CA . LEU A 1 89 ? 1.320 6.955 -11.185 1.00 76.12 89 LEU A CA 1
ATOM 683 C C . LEU A 1 89 ? -0.181 6.741 -10.906 1.00 76.12 89 LEU A C 1
ATOM 685 O O . LEU A 1 89 ? -0.878 6.186 -11.764 1.00 76.12 89 LEU A O 1
ATOM 689 N N . ASN A 1 90 ? -0.676 7.186 -9.744 1.00 68.69 90 ASN A N 1
ATOM 690 C CA . ASN A 1 90 ? -2.047 7.008 -9.259 1.00 68.69 90 ASN A CA 1
ATOM 691 C C . ASN A 1 90 ? -2.527 5.542 -9.339 1.00 68.69 90 ASN A C 1
ATOM 693 O O . ASN A 1 90 ? -3.584 5.238 -9.898 1.00 68.69 90 ASN A O 1
ATOM 697 N N . ARG A 1 91 ? -1.703 4.601 -8.858 1.00 70.38 91 ARG A N 1
ATOM 698 C CA . ARG A 1 91 ? -2.007 3.160 -8.847 1.00 70.38 91 ARG A CA 1
ATOM 699 C C . ARG A 1 91 ? -2.358 2.668 -7.438 1.00 70.38 91 ARG A C 1
ATOM 701 O O . ARG A 1 91 ? -1.742 3.115 -6.471 1.00 70.38 91 ARG A O 1
ATOM 708 N N . PRO A 1 92 ? -3.297 1.708 -7.314 1.00 64.56 92 PRO A N 1
ATOM 709 C CA . PRO A 1 92 ? -3.653 1.123 -6.028 1.00 64.56 92 PRO A CA 1
ATOM 710 C C . PRO A 1 92 ? -2.435 0.442 -5.394 1.00 64.56 92 PRO A C 1
ATOM 712 O O . PRO A 1 92 ? -1.832 -0.478 -5.953 1.00 64.56 92 PRO A O 1
ATOM 715 N N . THR A 1 93 ? -2.051 0.925 -4.216 1.00 67.62 93 THR A N 1
ATOM 716 C CA . THR A 1 93 ? -0.806 0.542 -3.542 1.00 67.62 93 THR A CA 1
ATOM 717 C C . THR A 1 93 ? -0.879 -0.850 -2.910 1.00 67.62 93 THR A C 1
ATOM 719 O O . THR A 1 93 ? 0.135 -1.530 -2.783 1.00 67.62 93 THR A O 1
ATOM 722 N N . TRP A 1 94 ? -2.069 -1.310 -2.518 1.00 65.25 94 TRP A N 1
ATOM 723 C CA . TRP A 1 94 ? -2.226 -2.567 -1.781 1.00 65.25 94 TRP A CA 1
ATOM 724 C C . TRP A 1 94 ? -2.053 -3.834 -2.643 1.00 65.25 94 TRP A C 1
ATOM 726 O O . TRP A 1 94 ? -1.279 -4.715 -2.247 1.00 65.25 94 TRP A O 1
ATOM 736 N N . PRO A 1 95 ? -2.657 -3.941 -3.847 1.00 76.62 95 PRO A N 1
ATOM 737 C CA . PRO A 1 95 ? -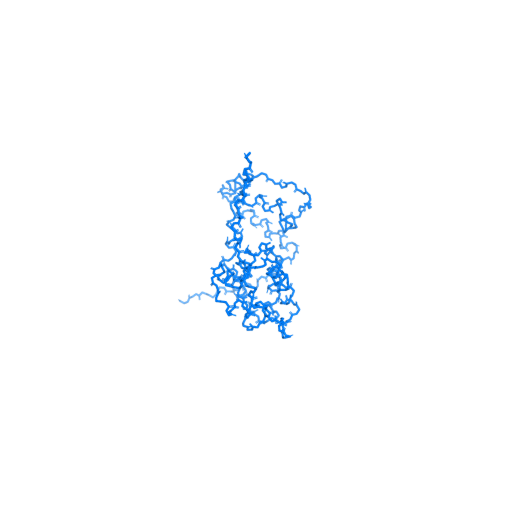2.354 -5.036 -4.772 1.00 76.62 95 PRO A CA 1
ATOM 738 C C . PRO A 1 95 ? -0.867 -5.072 -5.148 1.00 76.62 95 PRO A C 1
ATOM 740 O O . PRO A 1 95 ? -0.244 -6.135 -5.177 1.00 76.62 95 PRO A O 1
ATOM 743 N N . LEU A 1 96 ? -0.274 -3.892 -5.349 1.00 76.81 96 LEU A N 1
ATOM 744 C CA . LEU A 1 96 ? 1.144 -3.724 -5.647 1.00 76.81 96 LEU A CA 1
ATOM 745 C C . LEU A 1 96 ? 2.032 -4.198 -4.486 1.00 76.81 96 LEU A C 1
ATOM 747 O O . LEU A 1 96 ? 3.047 -4.844 -4.727 1.00 76.81 96 LEU A O 1
ATOM 751 N N . TYR A 1 97 ? 1.635 -3.940 -3.235 1.00 80.31 97 TYR A N 1
ATOM 752 C CA . TYR A 1 97 ? 2.359 -4.387 -2.043 1.00 80.31 97 TYR A CA 1
ATOM 753 C C . TYR A 1 97 ? 2.417 -5.902 -1.949 1.00 80.31 97 TYR A C 1
ATOM 755 O O . TYR A 1 97 ? 3.482 -6.467 -1.709 1.00 80.31 97 TYR A O 1
ATOM 763 N N . ARG A 1 98 ? 1.286 -6.577 -2.178 1.00 81.25 98 ARG A N 1
ATOM 764 C CA . ARG A 1 98 ? 1.236 -8.043 -2.174 1.00 81.25 98 ARG A CA 1
ATOM 765 C C . ARG A 1 98 ? 2.169 -8.638 -3.224 1.00 81.25 98 ARG A C 1
ATOM 767 O O . ARG A 1 98 ? 2.944 -9.536 -2.900 1.00 81.25 98 ARG A O 1
ATOM 774 N N . LEU A 1 99 ? 2.136 -8.108 -4.444 1.00 82.56 99 LEU A N 1
ATOM 775 C CA . LEU A 1 99 ? 2.988 -8.571 -5.541 1.00 82.56 99 LEU A CA 1
ATOM 776 C C . LEU A 1 99 ? 4.468 -8.253 -5.295 1.00 82.56 99 LEU A C 1
ATOM 778 O O . LEU A 1 99 ? 5.324 -9.112 -5.501 1.00 82.56 99 LEU A O 1
ATOM 782 N N . TRP A 1 100 ? 4.777 -7.055 -4.795 1.00 87.25 100 TRP A N 1
ATOM 783 C CA . TRP A 1 100 ? 6.134 -6.666 -4.420 1.00 87.25 100 TRP A CA 1
ATOM 7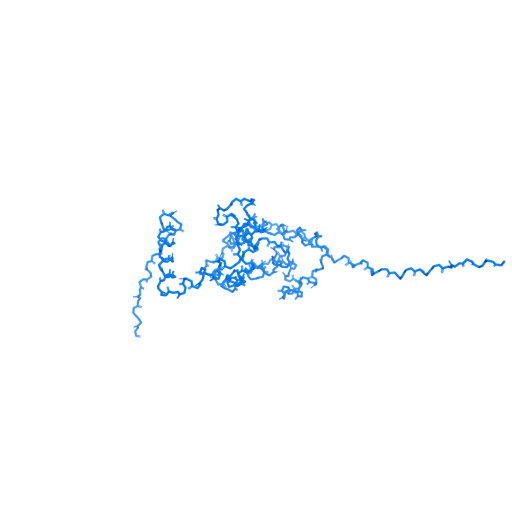84 C C . TRP A 1 100 ? 6.676 -7.537 -3.282 1.00 87.25 100 TRP A C 1
ATOM 786 O O . TRP A 1 100 ? 7.830 -7.960 -3.329 1.00 87.25 100 TRP A O 1
ATOM 796 N N . ARG A 1 101 ? 5.853 -7.848 -2.277 1.00 83.69 101 ARG A N 1
ATOM 797 C CA . ARG A 1 101 ? 6.225 -8.719 -1.159 1.00 83.69 101 ARG A CA 1
ATOM 798 C C . ARG A 1 101 ? 6.505 -10.139 -1.637 1.00 83.69 101 ARG A C 1
ATOM 800 O O . ARG A 1 101 ? 7.504 -10.716 -1.221 1.00 83.69 101 ARG A O 1
ATOM 807 N N . GLN A 1 102 ? 5.661 -10.686 -2.511 1.00 80.44 102 GLN A N 1
ATOM 808 C CA . GLN A 1 102 ? 5.872 -12.018 -3.076 1.00 80.44 102 GLN A CA 1
ATOM 809 C C . GLN A 1 102 ? 7.166 -12.071 -3.894 1.00 80.44 102 GLN A C 1
ATOM 811 O O . GLN A 1 102 ? 8.010 -12.926 -3.658 1.00 80.44 102 GLN A O 1
ATOM 816 N N . ALA A 1 103 ? 7.388 -11.090 -4.767 1.00 84.75 103 ALA A N 1
ATOM 817 C CA . ALA A 1 103 ? 8.614 -10.996 -5.549 1.00 84.75 103 ALA A CA 1
ATOM 818 C C . ALA A 1 103 ? 9.875 -10.764 -4.691 1.00 84.75 103 ALA A C 1
ATOM 820 O O . ALA A 1 103 ? 10.950 -11.233 -5.055 1.00 84.75 103 ALA A O 1
ATOM 821 N N . ALA A 1 104 ? 9.764 -10.093 -3.538 1.00 84.88 104 ALA A N 1
ATOM 822 C CA . ALA A 1 104 ? 10.867 -9.969 -2.583 1.00 84.88 104 ALA A CA 1
ATOM 823 C C . ALA A 1 104 ? 11.244 -11.327 -1.971 1.00 84.88 104 ALA A C 1
ATOM 825 O O . ALA A 1 104 ? 12.429 -11.621 -1.815 1.00 84.88 104 ALA A O 1
ATOM 826 N N . LEU A 1 105 ? 10.246 -12.152 -1.637 1.00 80.00 105 LEU A N 1
ATOM 827 C CA . LEU A 1 105 ? 10.458 -13.507 -1.125 1.00 80.00 105 LEU A CA 1
ATOM 828 C C . LEU A 1 105 ? 11.068 -14.417 -2.197 1.00 80.00 105 LEU A C 1
ATOM 830 O O . LEU A 1 105 ? 12.026 -15.127 -1.901 1.00 80.00 105 LEU A O 1
ATOM 834 N N . ASP A 1 106 ? 10.582 -14.331 -3.438 1.00 81.31 106 ASP A N 1
ATOM 835 C CA . ASP A 1 106 ? 11.137 -15.069 -4.581 1.00 81.31 106 ASP A CA 1
ATOM 836 C C . ASP A 1 106 ? 12.600 -14.656 -4.856 1.00 81.31 106 ASP A C 1
ATOM 838 O O . ASP A 1 106 ? 13.437 -15.486 -5.200 1.00 81.31 106 ASP A O 1
ATOM 842 N N . ALA A 1 107 ? 12.944 -13.385 -4.616 1.00 82.06 107 ALA A N 1
ATOM 843 C CA . ALA A 1 107 ? 14.312 -12.858 -4.671 1.00 82.06 107 ALA A CA 1
ATOM 844 C C . ALA A 1 107 ? 15.151 -13.151 -3.404 1.00 82.06 107 ALA A C 1
ATOM 846 O O . ALA A 1 107 ? 16.169 -12.492 -3.170 1.00 82.06 107 ALA A O 1
ATOM 847 N N . GLN A 1 108 ? 14.709 -14.095 -2.565 1.00 81.62 108 GLN A N 1
ATOM 848 C CA . GLN A 1 108 ? 15.356 -14.534 -1.324 1.00 81.62 108 GLN A CA 1
ATOM 849 C C . GLN A 1 108 ? 15.607 -13.416 -0.293 1.00 81.62 108 GLN A C 1
ATOM 851 O O . GLN A 1 108 ? 16.575 -13.455 0.469 1.00 81.62 108 GLN A O 1
ATOM 856 N N . LYS A 1 109 ? 14.746 -12.391 -0.229 1.00 84.25 109 LYS A N 1
ATOM 857 C CA . LYS A 1 109 ? 14.830 -11.363 0.822 1.00 84.25 109 LYS A CA 1
ATOM 858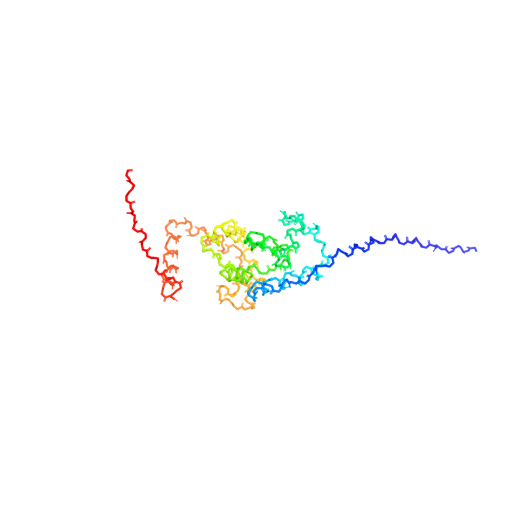 C C . LYS A 1 109 ? 14.218 -11.852 2.131 1.00 84.25 109 LYS A C 1
ATOM 860 O O . LYS A 1 109 ? 13.172 -12.499 2.156 1.00 84.25 109 LYS A O 1
ATOM 865 N N . THR A 1 110 ? 14.863 -11.503 3.243 1.00 82.56 110 THR A N 1
ATOM 866 C CA . THR A 1 110 ? 14.378 -11.852 4.580 1.00 82.56 110 THR A CA 1
ATOM 867 C C . THR A 1 110 ? 13.126 -11.055 4.938 1.00 82.56 110 THR A C 1
ATOM 869 O O . THR A 1 110 ? 12.921 -9.928 4.483 1.00 82.56 110 THR A O 1
ATOM 872 N N . ARG A 1 111 ? 12.287 -11.627 5.808 1.00 75.81 111 ARG A N 1
ATOM 873 C CA . ARG A 1 111 ? 11.084 -10.948 6.317 1.00 75.81 111 ARG A CA 1
ATOM 874 C C . ARG A 1 111 ? 11.429 -9.660 7.065 1.00 75.81 111 ARG A C 1
ATOM 876 O O . ARG A 1 111 ? 10.787 -8.651 6.836 1.00 75.81 111 ARG A O 1
ATOM 883 N N . GLU A 1 112 ? 12.513 -9.659 7.836 1.00 76.81 112 GLU A N 1
ATOM 884 C CA . GLU A 1 112 ? 13.002 -8.456 8.523 1.00 76.81 112 GLU A CA 1
ATOM 885 C C . GLU A 1 112 ? 13.401 -7.337 7.550 1.00 76.81 112 GLU A C 1
ATOM 887 O O . GLU A 1 112 ? 13.190 -6.157 7.823 1.00 76.81 112 GLU A O 1
ATOM 892 N N . TRP A 1 113 ? 13.967 -7.684 6.388 1.00 83.44 113 TRP A N 1
ATOM 893 C CA . TRP A 1 113 ? 14.279 -6.702 5.350 1.00 83.44 113 TRP A CA 1
ATOM 894 C C . TRP A 1 113 ? 13.011 -6.120 4.717 1.00 83.44 113 TRP A C 1
ATOM 896 O O . TRP A 1 113 ? 12.975 -4.925 4.405 1.00 83.44 113 TRP A O 1
ATOM 906 N N . ILE A 1 114 ? 11.977 -6.948 4.539 1.00 83.12 114 ILE A N 1
ATOM 907 C CA . ILE A 1 114 ? 10.654 -6.522 4.069 1.00 83.12 114 ILE A CA 1
ATOM 908 C C . ILE A 1 114 ? 10.043 -5.555 5.086 1.00 83.12 114 ILE A C 1
ATOM 910 O O . ILE A 1 114 ? 9.690 -4.441 4.705 1.00 83.12 114 ILE A O 1
ATOM 914 N N . ASP A 1 115 ? 10.022 -5.932 6.364 1.00 75.06 115 ASP A N 1
ATOM 915 C CA . ASP A 1 115 ? 9.450 -5.138 7.454 1.00 75.06 115 ASP A CA 1
ATOM 916 C C . ASP A 1 115 ? 10.150 -3.772 7.560 1.00 75.06 115 ASP A C 1
ATOM 918 O O . ASP A 1 115 ? 9.501 -2.730 7.437 1.00 75.06 115 ASP A O 1
ATOM 922 N N . ARG A 1 116 ? 11.491 -3.754 7.598 1.00 77.88 116 ARG A N 1
ATOM 923 C CA . ARG A 1 116 ? 12.301 -2.519 7.595 1.00 77.88 116 ARG A CA 1
ATOM 924 C C . ARG A 1 116 ? 12.105 -1.669 6.339 1.00 77.88 116 ARG A C 1
ATOM 926 O O . ARG A 1 116 ? 12.326 -0.466 6.354 1.00 77.88 116 ARG A O 1
ATOM 933 N N . SER A 1 117 ? 11.767 -2.281 5.205 1.00 77.50 117 SER A N 1
ATOM 934 C CA . SER A 1 117 ? 11.470 -1.547 3.965 1.00 77.50 117 SER A CA 1
ATOM 935 C C . SER A 1 117 ? 10.057 -0.971 3.946 1.00 77.50 117 SER A C 1
ATOM 937 O O . SER A 1 117 ? 9.789 -0.086 3.139 1.00 77.50 117 SER A O 1
ATOM 939 N N . THR A 1 118 ? 9.170 -1.462 4.813 1.00 74.00 118 THR A N 1
ATOM 940 C CA . THR A 1 118 ? 7.796 -0.976 4.963 1.00 74.00 118 THR A CA 1
ATOM 941 C C . THR A 1 118 ? 7.614 -0.001 6.116 1.00 74.00 118 THR A C 1
ATOM 943 O O . THR A 1 118 ? 6.703 0.811 6.030 1.00 74.00 118 THR A O 1
ATOM 946 N N . GLU A 1 119 ? 8.483 -0.011 7.134 1.00 67.25 119 GLU A N 1
ATOM 947 C CA . GLU A 1 119 ? 8.387 0.833 8.340 1.00 67.25 119 GLU A CA 1
ATOM 948 C C . GLU A 1 119 ? 8.035 2.299 8.038 1.00 67.25 119 GLU A C 1
ATOM 950 O O . GLU A 1 119 ? 7.061 2.816 8.580 1.00 67.25 119 GLU A O 1
ATOM 955 N N . LYS A 1 120 ? 8.744 2.955 7.108 1.00 57.84 120 LYS A N 1
ATOM 956 C CA . LYS A 1 120 ? 8.472 4.361 6.748 1.00 57.84 120 LYS A CA 1
ATOM 957 C C . LYS A 1 120 ? 7.203 4.563 5.918 1.00 57.84 120 LYS A C 1
ATOM 959 O O . LYS A 1 120 ? 6.679 5.669 5.853 1.00 57.84 120 LYS A O 1
ATOM 964 N N . THR A 1 121 ? 6.718 3.526 5.241 1.00 57.25 121 THR A N 1
ATOM 965 C CA . THR A 1 121 ? 5.558 3.595 4.339 1.00 57.25 121 THR A CA 1
ATOM 966 C C . THR A 1 121 ? 4.248 3.219 5.023 1.00 57.25 121 THR A C 1
ATOM 968 O O . THR A 1 121 ? 3.201 3.749 4.658 1.00 57.25 121 THR A O 1
ATOM 971 N N . THR A 1 122 ? 4.283 2.352 6.035 1.00 51.97 122 THR A N 1
ATOM 972 C CA . THR A 1 122 ? 3.114 2.036 6.868 1.00 51.97 122 THR A CA 1
ATOM 973 C C . THR A 1 122 ? 2.567 3.306 7.527 1.00 51.97 122 THR A C 1
ATOM 975 O O . THR A 1 122 ? 1.355 3.496 7.576 1.00 51.97 122 THR A O 1
ATOM 978 N N . LEU A 1 123 ? 3.455 4.239 7.894 1.00 46.78 123 LEU A N 1
ATOM 979 C CA . LEU A 1 123 ? 3.101 5.600 8.308 1.00 46.78 123 LEU A CA 1
ATOM 980 C C . LEU A 1 123 ? 2.312 6.350 7.216 1.00 46.78 123 LEU A C 1
ATOM 982 O O . LEU A 1 123 ? 1.281 6.936 7.505 1.00 46.78 123 LEU A O 1
ATOM 986 N N . ALA A 1 124 ? 2.689 6.260 5.939 1.00 44.66 124 ALA A N 1
ATOM 987 C CA . ALA A 1 124 ? 2.027 7.003 4.859 1.00 44.66 124 ALA A CA 1
ATOM 988 C C . ALA A 1 124 ? 0.588 6.539 4.541 1.00 44.66 124 ALA A C 1
ATOM 990 O O . ALA A 1 124 ? -0.219 7.352 4.100 1.00 44.66 124 ALA A O 1
ATOM 991 N N . THR A 1 125 ? 0.238 5.269 4.790 1.00 47.78 125 THR A N 1
ATOM 992 C CA . THR A 1 125 ? -1.172 4.813 4.698 1.00 47.78 125 THR A CA 1
ATOM 993 C C . THR A 1 125 ? -1.944 5.114 5.990 1.00 47.78 125 THR A C 1
ATOM 995 O O . THR A 1 125 ? -3.160 5.278 5.955 1.00 47.78 125 THR A O 1
ATOM 998 N N . ALA A 1 126 ? -1.236 5.230 7.118 1.00 51.88 126 ALA A N 1
ATOM 999 C CA . ALA A 1 126 ? -1.783 5.634 8.412 1.00 51.88 126 ALA A CA 1
ATOM 1000 C C . ALA A 1 126 ? -1.934 7.164 8.578 1.00 51.88 126 ALA A C 1
ATOM 1002 O O . ALA A 1 126 ? -2.605 7.604 9.505 1.00 51.88 126 ALA A O 1
ATOM 1003 N N . HIS A 1 127 ? -1.363 7.978 7.683 1.00 53.94 127 HIS A N 1
ATOM 1004 C CA . HIS A 1 127 ? -1.459 9.446 7.690 1.00 53.94 127 HIS A CA 1
ATOM 1005 C C . HIS A 1 127 ? -2.495 9.990 6.693 1.00 53.94 127 HIS A C 1
ATOM 1007 O O . HIS A 1 127 ? -2.276 11.023 6.062 1.00 53.94 127 HIS A O 1
ATOM 1013 N N . LEU A 1 128 ? -3.626 9.307 6.519 1.00 68.44 128 LEU A N 1
ATOM 1014 C CA . LEU A 1 128 ? -4.769 9.923 5.847 1.00 68.44 128 LEU A CA 1
ATOM 1015 C C . LEU A 1 128 ? -5.522 10.780 6.864 1.00 68.44 128 LEU A C 1
ATOM 1017 O O . LEU A 1 128 ? -5.847 10.308 7.952 1.00 68.44 128 LEU A O 1
ATOM 1021 N N . SER A 1 129 ? -5.830 12.026 6.504 1.00 76.44 129 SER A N 1
ATOM 1022 C CA . SER A 1 129 ? -6.856 12.775 7.235 1.00 76.44 129 SER A CA 1
ATOM 1023 C C . SER A 1 129 ? -8.195 12.041 7.131 1.00 76.44 129 SER A C 1
ATOM 1025 O O . SER A 1 129 ? -8.441 11.330 6.155 1.00 76.44 129 SER A O 1
ATOM 1027 N N . ASP A 1 130 ? -9.097 12.246 8.089 1.00 82.38 130 ASP A N 1
ATOM 1028 C CA . ASP A 1 130 ? -10.402 11.567 8.103 1.00 82.38 130 ASP A CA 1
ATOM 1029 C C . ASP A 1 130 ? -11.196 11.783 6.809 1.00 82.38 130 ASP A C 1
ATOM 1031 O O . ASP A 1 130 ? -11.860 10.874 6.311 1.00 82.38 130 ASP A O 1
ATOM 1035 N N . ARG A 1 131 ? -11.054 12.967 6.202 1.00 80.81 131 ARG A N 1
ATOM 1036 C CA . ARG A 1 131 ? -11.627 13.280 4.887 1.00 80.81 131 ARG A CA 1
ATOM 1037 C C . ARG A 1 131 ? -11.036 12.417 3.779 1.00 80.81 131 ARG A C 1
ATOM 1039 O O . ARG A 1 131 ? -11.783 11.863 2.982 1.00 80.81 131 ARG A O 1
ATOM 1046 N N . GLN A 1 132 ? -9.715 12.272 3.746 1.00 79.50 132 GLN A N 1
ATOM 1047 C CA . GLN A 1 132 ? -9.037 11.436 2.755 1.00 79.50 132 GLN A CA 1
ATOM 1048 C C . GLN A 1 132 ? -9.323 9.948 2.964 1.00 79.50 132 GLN A C 1
ATOM 1050 O O . GLN A 1 132 ? -9.440 9.216 1.988 1.00 79.50 132 GLN A O 1
ATOM 1055 N N . ALA A 1 133 ? -9.450 9.494 4.211 1.00 80.88 133 ALA A N 1
ATOM 1056 C CA . ALA A 1 133 ? -9.805 8.115 4.523 1.00 80.88 133 ALA A CA 1
ATOM 1057 C C . ALA A 1 133 ? -11.248 7.794 4.102 1.00 80.88 133 ALA A C 1
ATOM 1059 O O . ALA A 1 133 ? -11.475 6.783 3.439 1.00 80.88 133 ALA A O 1
ATOM 1060 N N . ALA A 1 134 ? -12.208 8.673 4.405 1.00 85.69 134 ALA A N 1
ATOM 1061 C CA . ALA A 1 134 ? -13.590 8.526 3.951 1.00 85.69 134 ALA A CA 1
ATOM 1062 C C . ALA A 1 134 ? -13.695 8.532 2.418 1.00 85.69 134 ALA A C 1
ATOM 1064 O O . ALA A 1 134 ? -14.370 7.685 1.837 1.00 85.69 134 ALA A O 1
ATOM 1065 N N . GLU A 1 135 ? -12.968 9.428 1.749 1.00 80.62 135 GLU A N 1
ATOM 1066 C CA . GLU A 1 135 ? -12.937 9.478 0.286 1.00 80.62 135 GLU A CA 1
ATOM 1067 C C . GLU A 1 135 ? -12.266 8.243 -0.331 1.00 80.62 135 GLU A C 1
ATOM 1069 O O . GLU A 1 135 ? -12.730 7.702 -1.337 1.00 80.62 135 GLU A O 1
ATOM 1074 N N . ALA A 1 136 ? -11.213 7.724 0.305 1.00 79.12 136 ALA A N 1
ATOM 1075 C CA . ALA A 1 136 ? -10.570 6.488 -0.116 1.00 79.12 136 ALA A CA 1
ATOM 1076 C C . ALA A 1 136 ? -11.543 5.300 -0.075 1.00 79.12 136 ALA A C 1
ATOM 1078 O O . ALA A 1 136 ? -11.527 4.489 -0.997 1.00 79.12 136 ALA A O 1
ATOM 1079 N N . VAL A 1 137 ? -12.416 5.218 0.933 1.00 82.00 137 VAL A N 1
ATOM 1080 C CA . VAL A 1 137 ? -13.454 4.177 1.014 1.00 82.00 137 VAL A CA 1
ATOM 1081 C C . VAL A 1 137 ? -14.464 4.297 -0.125 1.00 82.00 137 VAL A C 1
ATOM 1083 O O . VAL A 1 137 ? -14.848 3.279 -0.693 1.00 82.00 137 VAL A O 1
ATOM 1086 N N . ARG A 1 138 ? -14.842 5.517 -0.523 1.00 82.69 138 ARG A N 1
ATOM 1087 C CA . ARG A 1 138 ? -15.793 5.744 -1.624 1.00 82.69 138 ARG A CA 1
ATOM 1088 C C . ARG A 1 138 ? -15.228 5.364 -2.984 1.00 82.69 138 ARG A C 1
ATOM 1090 O O . ARG A 1 138 ? -15.862 4.626 -3.740 1.00 82.69 138 ARG A O 1
ATOM 1097 N N . CYS A 1 139 ? -14.037 5.871 -3.292 1.00 75.44 139 CYS A N 1
ATOM 1098 C CA . CYS A 1 139 ? -13.491 5.833 -4.646 1.00 75.44 139 CYS A CA 1
ATOM 1099 C C . CYS A 1 139 ? -12.560 4.649 -4.903 1.00 75.44 139 CYS A C 1
ATOM 1101 O O . CYS A 1 139 ? -12.308 4.313 -6.062 1.00 75.44 139 CYS A O 1
ATOM 1103 N N . ARG A 1 140 ? -11.996 4.026 -3.858 1.00 74.88 140 ARG A N 1
ATOM 1104 C CA . ARG A 1 140 ? -10.987 2.975 -4.028 1.00 74.88 140 ARG A CA 1
ATOM 1105 C C . ARG A 1 140 ? -11.557 1.608 -3.705 1.00 74.88 140 ARG A C 1
ATOM 1107 O O . ARG A 1 140 ? -11.811 1.263 -2.553 1.00 74.88 140 ARG A O 1
ATOM 1114 N N . ILE A 1 141 ? -11.595 0.782 -4.744 1.00 73.75 141 ILE A N 1
ATOM 1115 C CA . ILE A 1 141 ? -11.960 -0.633 -4.669 1.00 73.75 141 ILE A CA 1
ATOM 1116 C C . ILE A 1 141 ? -11.150 -1.378 -3.596 1.00 73.75 141 ILE A C 1
ATOM 1118 O O . ILE A 1 141 ? -11.705 -2.200 -2.880 1.00 73.75 141 ILE A O 1
ATOM 1122 N N . ASP A 1 142 ? -9.871 -1.026 -3.407 1.00 67.75 142 ASP A N 1
ATOM 1123 C CA . ASP A 1 142 ? -9.011 -1.625 -2.380 1.00 67.75 142 ASP A CA 1
ATOM 1124 C C . ASP A 1 142 ? -9.620 -1.543 -0.973 1.00 67.75 142 ASP A C 1
ATOM 1126 O O . ASP A 1 142 ? -9.558 -2.510 -0.217 1.00 67.75 142 ASP A O 1
ATOM 1130 N N . PHE A 1 143 ? -10.191 -0.386 -0.620 1.00 69.00 143 PHE A N 1
ATOM 1131 C CA . PHE A 1 143 ? -10.774 -0.156 0.698 1.00 69.00 143 PHE A CA 1
ATOM 1132 C C . PHE A 1 143 ? -12.094 -0.901 0.847 1.00 69.00 143 PHE A C 1
ATOM 1134 O O . PHE A 1 143 ? -12.314 -1.519 1.884 1.00 69.00 143 PHE A O 1
ATOM 1141 N N . LYS A 1 144 ? -12.925 -0.918 -0.200 1.00 76.50 144 LYS A N 1
ATOM 1142 C CA . LYS A 1 144 ? -14.177 -1.683 -0.210 1.00 76.50 144 LYS A CA 1
ATOM 1143 C C . LYS A 1 144 ? -13.910 -3.176 -0.023 1.00 76.50 144 LYS A C 1
ATOM 1145 O O . LYS A 1 144 ? -14.456 -3.782 0.890 1.00 76.50 144 LYS A O 1
ATOM 1150 N N . TYR A 1 145 ? -12.948 -3.738 -0.757 1.00 74.75 145 TYR A N 1
ATOM 1151 C CA . TYR A 1 145 ? -12.524 -5.128 -0.564 1.00 74.75 145 TYR A CA 1
ATOM 1152 C C . TYR A 1 145 ? -11.918 -5.394 0.817 1.00 74.75 145 TYR A C 1
ATOM 1154 O O . TYR A 1 145 ? -12.211 -6.423 1.421 1.00 74.75 145 TYR A O 1
ATOM 1162 N N . ALA A 1 146 ? -11.063 -4.503 1.328 1.00 72.00 146 ALA A N 1
ATOM 1163 C CA . ALA A 1 146 ? -10.433 -4.687 2.635 1.00 72.00 146 ALA A CA 1
ATOM 1164 C C . ALA A 1 146 ? -11.443 -4.636 3.792 1.00 72.00 146 ALA A C 1
ATOM 1166 O O . ALA A 1 146 ? -11.273 -5.347 4.781 1.00 72.00 146 ALA A O 1
ATOM 1167 N N . LEU A 1 147 ? -12.480 -3.806 3.660 1.00 77.62 147 LEU A N 1
ATOM 1168 C CA . LEU A 1 147 ? -13.544 -3.637 4.647 1.00 77.62 147 LEU A CA 1
ATOM 1169 C C . LEU A 1 147 ? -14.724 -4.599 4.435 1.00 77.62 147 LEU A C 1
ATOM 1171 O O . LEU A 1 147 ? -15.612 -4.647 5.280 1.00 77.62 147 LEU A O 1
ATOM 1175 N N . GLY A 1 148 ? -14.730 -5.375 3.345 1.00 79.75 148 GLY A N 1
ATOM 1176 C CA . GLY A 1 148 ? -15.840 -6.262 2.992 1.00 79.75 148 GLY A CA 1
ATOM 1177 C C . GLY A 1 148 ? -17.117 -5.516 2.591 1.00 79.75 148 GLY A C 1
ATOM 1178 O O . GLY A 1 148 ? -18.206 -6.038 2.801 1.00 79.75 148 GLY A O 1
ATOM 1179 N N . LEU A 1 149 ? -16.983 -4.299 2.058 1.00 84.06 149 LEU A N 1
ATOM 1180 C CA . LEU A 1 149 ? -18.089 -3.475 1.568 1.00 84.06 149 LEU A CA 1
ATOM 1181 C C . LEU A 1 149 ? -18.432 -3.820 0.117 1.0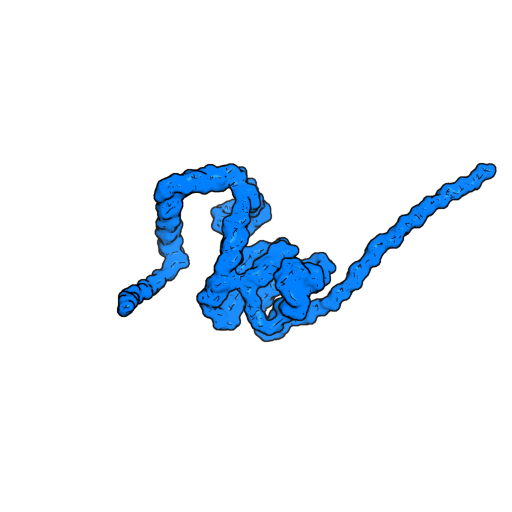0 84.06 149 LEU A C 1
ATOM 1183 O O . LEU A 1 149 ? -17.573 -4.259 -0.656 1.00 84.06 149 LEU A O 1
ATOM 1187 N N . GLU A 1 150 ? -19.678 -3.554 -0.267 1.00 85.75 150 GLU A N 1
ATOM 1188 C CA . GLU A 1 150 ? -20.115 -3.661 -1.657 1.00 85.75 150 GLU A CA 1
ATOM 1189 C C . GLU A 1 150 ? -19.390 -2.647 -2.553 1.00 85.75 150 GLU A C 1
ATOM 1191 O O . GLU A 1 150 ? -18.982 -1.566 -2.121 1.00 85.75 150 GLU A O 1
ATOM 1196 N N . LEU A 1 151 ? -19.225 -2.979 -3.837 1.00 80.56 151 LEU A N 1
ATOM 1197 C CA . LEU A 1 151 ? -18.526 -2.107 -4.788 1.00 80.56 151 LEU A CA 1
ATOM 1198 C C . LEU A 1 151 ? -19.242 -0.769 -4.999 1.00 80.56 151 LEU A C 1
ATOM 1200 O O . LEU A 1 151 ? -18.580 0.241 -5.239 1.00 80.56 151 LEU A O 1
ATOM 1204 N N . GLU A 1 152 ? -20.564 -0.752 -4.855 1.00 84.56 152 GLU A N 1
ATOM 1205 C CA . GLU A 1 152 ? -21.413 0.435 -4.989 1.00 84.56 152 GLU A CA 1
ATOM 1206 C C . GLU A 1 152 ? -21.669 1.139 -3.650 1.00 84.56 152 GLU A C 1
ATOM 1208 O O . GLU A 1 152 ? -22.351 2.159 -3.617 1.00 84.56 152 GLU A O 1
ATOM 1213 N N . ASP A 1 153 ? -21.066 0.656 -2.555 1.00 86.50 153 ASP A N 1
ATOM 1214 C CA . ASP A 1 153 ? -21.248 1.240 -1.228 1.00 86.50 153 ASP A CA 1
ATOM 1215 C C . ASP A 1 153 ? -20.895 2.748 -1.238 1.00 86.50 153 ASP A C 1
ATOM 1217 O O . ASP A 1 153 ? -19.815 3.127 -1.725 1.00 86.50 153 ASP A O 1
ATOM 1221 N N . PRO A 1 154 ? -21.784 3.627 -0.734 1.00 84.25 154 PRO A N 1
ATOM 1222 C CA . PRO A 1 154 ? -21.594 5.080 -0.765 1.00 84.25 154 PRO A CA 1
ATOM 1223 C C . PRO A 1 154 ? -20.529 5.583 0.229 1.00 84.25 154 PRO A C 1
ATOM 1225 O O . PRO A 1 154 ? -20.230 6.784 0.277 1.00 84.25 154 PRO A O 1
ATOM 1228 N N . GLY A 1 155 ? -19.938 4.690 1.024 1.00 87.06 155 GLY A N 1
ATOM 1229 C CA . GLY A 1 155 ? -19.013 4.996 2.102 1.00 87.06 155 GLY A CA 1
ATOM 1230 C C . GLY A 1 155 ? -19.694 5.693 3.278 1.00 87.06 155 GLY A C 1
ATOM 1231 O O . GLY A 1 155 ? -20.913 5.696 3.433 1.00 87.06 155 GLY A O 1
ATOM 1232 N N . PHE A 1 156 ? -18.888 6.336 4.120 1.00 88.62 156 PHE A N 1
ATOM 1233 C CA . PHE A 1 156 ? -19.353 7.046 5.313 1.00 88.62 156 PHE A CA 1
ATOM 1234 C C . PHE A 1 156 ? -18.867 8.496 5.327 1.00 88.62 156 PHE A C 1
ATOM 1236 O O . PHE A 1 156 ? -17.905 8.867 4.651 1.00 88.62 156 PHE A O 1
ATOM 1243 N N . HIS A 1 157 ? -19.537 9.352 6.099 1.00 91.25 157 HIS A N 1
ATOM 1244 C CA . HIS A 1 157 ? -19.092 10.729 6.289 1.00 91.25 157 HIS A CA 1
ATOM 1245 C C . HIS A 1 157 ? -17.811 10.780 7.135 1.00 91.25 157 HIS A C 1
ATOM 1247 O O . HIS A 1 157 ? -17.670 10.042 8.104 1.00 91.25 157 HIS A O 1
ATOM 1253 N N . HIS A 1 158 ? -16.881 11.671 6.790 1.00 84.50 158 HIS A N 1
ATOM 1254 C CA . HIS A 1 158 ? -15.566 11.746 7.434 1.00 84.50 158 HIS A CA 1
ATOM 1255 C C . HIS A 1 158 ? -15.612 11.956 8.954 1.00 84.50 158 HIS A C 1
ATOM 1257 O O . HIS A 1 158 ? -14.752 11.430 9.653 1.00 84.50 158 HIS A O 1
ATOM 1263 N N . SER A 1 159 ? -16.630 12.657 9.465 1.00 90.25 159 SER A N 1
ATOM 1264 C CA . SER A 1 159 ? -16.817 12.879 10.908 1.00 90.25 159 SER A CA 1
ATOM 1265 C C . SER A 1 159 ? -16.939 11.582 11.707 1.00 90.25 159 SER A C 1
ATOM 1267 O O . SER A 1 159 ? -16.518 11.544 12.853 1.00 90.25 159 SER A O 1
ATOM 1269 N N . VAL A 1 160 ? -17.422 10.495 11.092 1.00 90.88 160 VAL A N 1
ATOM 1270 C CA . VAL A 1 160 ? -17.536 9.186 11.750 1.00 90.88 160 VAL A CA 1
ATOM 1271 C C . VAL A 1 160 ? -16.170 8.685 12.225 1.00 90.88 160 VAL A C 1
ATOM 1273 O O . VAL A 1 160 ? -16.087 8.072 13.284 1.00 90.88 160 VAL A O 1
ATOM 1276 N N . LEU A 1 161 ? -15.090 8.953 11.478 1.00 87.31 161 LEU A N 1
ATOM 1277 C CA . LEU A 1 161 ? -13.736 8.564 11.886 1.00 87.31 161 LEU A CA 1
ATOM 1278 C C . LEU A 1 161 ? -13.200 9.436 13.019 1.00 87.31 161 LEU A C 1
ATOM 1280 O O . LEU A 1 161 ? -12.498 8.917 13.885 1.00 87.31 161 LEU A O 1
ATOM 1284 N N . SER A 1 162 ? -13.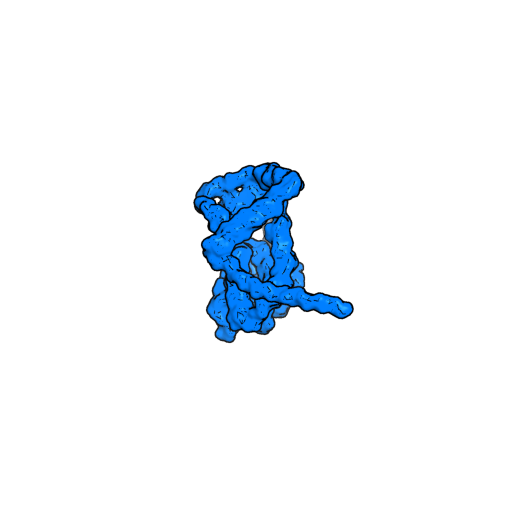539 10.726 13.018 1.00 84.56 162 SER A N 1
ATOM 1285 C CA . SER A 1 162 ? -13.174 11.649 14.094 1.00 84.56 162 SER A CA 1
ATOM 1286 C C . SER A 1 162 ? -13.879 11.248 15.394 1.00 84.56 162 SER A C 1
ATOM 1288 O O . SER A 1 162 ? -13.202 10.927 16.365 1.00 84.56 162 SER A O 1
ATOM 1290 N N . ASP A 1 163 ? -15.206 11.083 15.364 1.00 88.19 163 ASP A N 1
ATOM 1291 C CA . ASP A 1 163 ? -16.006 10.637 16.515 1.00 88.19 163 ASP A CA 1
ATOM 1292 C C . ASP A 1 163 ? -15.560 9.256 17.016 1.00 88.19 163 ASP A C 1
ATOM 1294 O O . ASP A 1 163 ? -15.487 8.990 18.217 1.00 88.19 163 ASP A O 1
ATOM 1298 N N . PHE A 1 164 ? -15.249 8.341 16.092 1.00 88.25 164 PHE A N 1
ATOM 1299 C CA . PHE A 1 164 ? -14.734 7.022 16.439 1.00 88.25 164 PHE A CA 1
ATOM 1300 C C . PHE A 1 164 ? -13.376 7.113 17.137 1.00 88.25 164 PHE A C 1
ATOM 1302 O O . PHE A 1 164 ? -13.165 6.415 18.128 1.00 88.25 164 PHE A O 1
ATOM 1309 N N . ARG A 1 165 ? -12.463 7.962 16.648 1.00 86.38 165 ARG A N 1
ATOM 1310 C CA . ARG A 1 165 ? -11.138 8.159 17.246 1.00 86.38 165 ARG A CA 1
ATOM 1311 C C . ARG A 1 165 ? -11.244 8.781 18.633 1.00 86.38 165 ARG A C 1
ATOM 1313 O O . ARG A 1 165 ? -10.581 8.283 19.539 1.00 86.38 165 ARG A O 1
ATOM 1320 N N . ASP A 1 166 ? -12.103 9.778 18.810 1.00 87.75 166 ASP A N 1
ATOM 1321 C CA . ASP A 1 166 ? -12.335 10.424 20.105 1.00 87.75 166 ASP A CA 1
ATOM 1322 C C . ASP A 1 166 ? -12.866 9.407 21.118 1.00 87.75 166 ASP A C 1
ATOM 1324 O O . ASP A 1 166 ? -12.297 9.220 22.195 1.00 87.75 166 ASP A O 1
ATOM 1328 N N . ARG A 1 167 ? -13.864 8.611 20.717 1.00 89.50 167 ARG A N 1
ATOM 1329 C CA . ARG A 1 167 ? -14.379 7.515 21.546 1.00 89.50 167 ARG A CA 1
ATOM 1330 C C . ARG A 1 167 ? -13.345 6.434 21.819 1.00 89.50 167 ARG A C 1
ATOM 1332 O O . ARG A 1 167 ? -13.469 5.762 22.838 1.00 89.50 167 ARG A O 1
ATOM 1339 N N . LEU A 1 168 ? -12.394 6.197 20.920 1.00 87.75 168 LEU A N 1
ATOM 1340 C CA . LEU A 1 168 ? -11.352 5.186 21.096 1.00 87.75 168 LEU A CA 1
ATOM 1341 C C . LEU A 1 168 ? -10.238 5.670 22.032 1.00 87.75 168 LEU A C 1
ATOM 1343 O O . LEU A 1 168 ? -9.662 4.851 22.745 1.00 87.75 168 LEU A O 1
ATOM 1347 N N . ALA A 1 169 ? -9.966 6.978 22.035 1.00 86.69 169 ALA A N 1
ATOM 1348 C CA . ALA A 1 169 ? -9.007 7.633 22.921 1.00 86.69 169 ALA A CA 1
ATOM 1349 C C . ALA A 1 169 ? -9.483 7.679 24.385 1.00 86.69 169 ALA A C 1
ATOM 1351 O O . ALA A 1 169 ? -8.676 7.851 25.296 1.00 86.69 169 ALA A O 1
ATOM 1352 N N . GLU A 1 170 ? -10.783 7.504 24.629 1.00 90.12 170 GLU A N 1
ATOM 1353 C CA . GLU A 1 170 ? -11.336 7.405 25.978 1.00 90.12 170 GLU A CA 1
ATOM 1354 C C . GLU A 1 170 ? -10.953 6.082 26.667 1.00 90.12 170 GLU A C 1
ATOM 1356 O O . GLU A 1 170 ? -11.458 5.000 26.338 1.00 90.12 170 GLU A O 1
ATOM 1361 N N . GLY A 1 171 ? -10.119 6.191 27.703 1.00 90.19 171 GLY A N 1
ATOM 1362 C CA . GLY A 1 171 ? -9.736 5.076 28.566 1.00 90.19 171 GLY A CA 1
ATOM 1363 C C . GLY A 1 171 ? -9.020 3.958 27.805 1.00 90.19 171 GLY A C 1
ATOM 1364 O O . GLY A 1 171 ? -8.160 4.201 26.971 1.00 90.19 171 GLY A O 1
ATOM 1365 N N . ASP A 1 172 ? -9.395 2.716 28.098 1.00 85.94 172 ASP A N 1
ATOM 1366 C CA . ASP A 1 172 ? -8.744 1.497 27.590 1.00 85.94 172 ASP A CA 1
ATOM 1367 C C . ASP A 1 172 ? -9.429 0.928 26.321 1.00 85.94 172 ASP A C 1
ATOM 1369 O O . ASP A 1 172 ? -9.292 -0.241 25.955 1.00 85.94 172 ASP A O 1
ATOM 1373 N N . ARG A 1 173 ? -10.268 1.723 25.642 1.00 88.12 173 ARG A N 1
ATOM 1374 C CA . ARG A 1 173 ? -11.082 1.228 24.515 1.00 88.12 173 ARG A CA 1
ATOM 1375 C C . ARG A 1 173 ? -10.234 0.831 23.306 1.00 88.12 173 ARG A C 1
ATOM 1377 O O . ARG A 1 173 ? -10.581 -0.146 22.639 1.00 88.12 173 ARG A O 1
ATOM 1384 N N . ALA A 1 174 ? -9.136 1.542 23.049 1.00 85.69 174 ALA A N 1
ATOM 1385 C CA . ALA A 1 174 ? -8.170 1.198 22.007 1.00 85.69 174 ALA A CA 1
ATOM 1386 C C . ALA A 1 174 ? -7.591 -0.212 22.205 1.00 85.69 174 ALA A C 1
ATOM 1388 O O . ALA A 1 174 ? -7.657 -1.046 21.296 1.00 85.69 174 ALA A O 1
ATOM 1389 N N . ASP A 1 175 ? -7.104 -0.504 23.409 1.00 84.62 175 ASP A N 1
ATOM 1390 C CA . ASP A 1 175 ? -6.487 -1.787 23.743 1.00 84.62 175 ASP A CA 1
ATOM 1391 C C . ASP A 1 175 ? -7.505 -2.930 23.738 1.00 84.62 175 ASP A C 1
ATOM 1393 O O . ASP A 1 175 ? -7.231 -4.016 23.218 1.00 84.62 175 ASP A O 1
ATOM 1397 N N . ARG A 1 176 ? -8.735 -2.680 24.200 1.00 87.25 176 ARG A N 1
ATOM 1398 C CA . ARG A 1 176 ? -9.838 -3.651 24.091 1.00 87.25 176 ARG A CA 1
ATOM 1399 C C . ARG A 1 176 ? -10.188 -3.967 22.645 1.00 87.25 176 ARG A C 1
ATOM 1401 O O . ARG A 1 176 ? -10.362 -5.138 22.300 1.00 87.25 176 ARG A O 1
ATOM 1408 N N . LEU A 1 177 ? -10.285 -2.948 21.789 1.00 89.25 177 LEU A N 1
ATOM 1409 C CA . LEU A 1 177 ? -10.551 -3.140 20.366 1.00 89.25 177 LEU A CA 1
ATOM 1410 C C . LEU A 1 177 ? -9.431 -3.957 19.709 1.00 89.25 177 LEU A C 1
ATOM 1412 O O . LEU A 1 177 ? -9.716 -4.908 18.976 1.00 89.25 177 LEU A O 1
ATOM 1416 N N . LEU A 1 178 ? -8.171 -3.636 20.015 1.00 86.75 178 LEU A N 1
ATOM 1417 C CA . LEU A 1 178 ? -7.011 -4.391 19.548 1.00 86.75 178 LEU A CA 1
ATOM 1418 C C . LEU A 1 178 ? -7.061 -5.848 20.029 1.00 86.75 178 LEU A C 1
ATOM 1420 O O . LEU A 1 178 ? -6.883 -6.767 19.228 1.00 86.75 178 LEU A O 1
ATOM 1424 N N . GLY A 1 179 ? -7.368 -6.083 21.305 1.00 88.25 179 GLY A N 1
ATOM 1425 C CA . GLY A 1 179 ? -7.512 -7.420 21.879 1.00 88.25 179 GLY A CA 1
ATOM 1426 C C . GLY A 1 179 ? -8.600 -8.250 21.189 1.00 88.25 179 GLY A C 1
ATOM 1427 O O . GLY A 1 179 ? -8.379 -9.418 20.845 1.00 88.25 179 GLY A O 1
ATOM 1428 N N . LEU A 1 180 ? -9.757 -7.644 20.906 1.00 92.06 180 LEU A N 1
ATOM 1429 C CA . LEU A 1 180 ? -10.845 -8.280 20.157 1.00 92.06 180 LEU A CA 1
ATOM 1430 C C . LEU A 1 180 ? -10.434 -8.608 18.717 1.00 92.06 180 LEU A C 1
ATOM 1432 O O . LEU A 1 180 ? -10.693 -9.718 18.240 1.00 92.06 180 LEU A O 1
ATOM 1436 N N . ALA A 1 181 ? -9.765 -7.677 18.033 1.00 87.44 181 ALA A N 1
ATOM 1437 C CA . ALA A 1 181 ? -9.264 -7.886 16.680 1.00 87.44 181 ALA A CA 1
ATOM 1438 C C . ALA A 1 181 ? -8.260 -9.046 16.638 1.00 87.44 181 ALA A C 1
ATOM 1440 O O . ALA A 1 181 ? -8.441 -9.990 15.869 1.00 87.44 181 ALA A O 1
ATOM 1441 N N . LEU A 1 182 ? -7.260 -9.045 17.523 1.00 88.00 182 LEU A N 1
ATOM 1442 C CA . LEU A 1 182 ? -6.271 -10.121 17.628 1.00 88.00 182 LEU A CA 1
ATOM 1443 C C . LEU A 1 182 ? -6.919 -11.475 17.932 1.00 88.00 182 LEU A C 1
ATOM 1445 O O . LEU A 1 182 ? -6.518 -12.491 17.362 1.00 88.00 182 LEU A O 1
ATOM 1449 N N . THR A 1 183 ? -7.949 -11.498 18.779 1.00 90.00 183 THR A N 1
ATOM 1450 C CA . THR A 1 183 ? -8.715 -12.714 19.082 1.00 90.00 183 THR A CA 1
ATOM 1451 C C . THR A 1 183 ? -9.407 -13.262 17.836 1.00 90.00 183 THR A C 1
ATOM 1453 O O . THR A 1 183 ? -9.296 -14.455 17.547 1.00 90.00 183 THR A O 1
ATOM 1456 N N . ARG A 1 184 ? -10.080 -12.408 17.055 1.00 87.75 184 ARG A N 1
ATOM 1457 C CA . ARG A 1 184 ? -10.740 -12.813 15.801 1.00 87.75 184 ARG A CA 1
ATOM 1458 C C . ARG A 1 184 ? -9.738 -13.284 14.752 1.00 87.75 184 ARG A C 1
ATOM 1460 O O . ARG A 1 184 ? -9.938 -14.339 14.160 1.00 87.75 184 ARG A O 1
ATOM 1467 N N . ILE A 1 185 ? -8.637 -12.560 14.570 1.00 84.81 185 ILE A N 1
ATOM 1468 C CA . ILE A 1 185 ? -7.582 -12.915 13.611 1.00 84.81 185 ILE A CA 1
ATOM 1469 C C . ILE A 1 185 ? -6.942 -14.262 13.991 1.00 84.81 185 ILE A C 1
ATOM 1471 O O . ILE A 1 185 ? -6.678 -15.090 13.119 1.00 84.81 185 ILE A O 1
ATOM 1475 N N . ARG A 1 186 ? -6.735 -14.524 15.290 1.00 84.69 186 ARG A N 1
ATOM 1476 C CA . ARG A 1 186 ? -6.238 -15.818 15.777 1.00 84.69 186 ARG A CA 1
ATOM 1477 C C . ARG A 1 186 ? -7.240 -16.946 15.523 1.00 84.69 186 ARG A C 1
ATOM 1479 O O . ARG A 1 186 ? -6.826 -17.996 15.044 1.00 84.69 186 ARG A O 1
ATOM 1486 N N . ARG A 1 187 ? -8.537 -16.730 15.778 1.00 86.75 187 ARG A N 1
ATOM 1487 C CA . ARG A 1 187 ? -9.600 -17.707 15.457 1.00 86.75 187 ARG A CA 1
ATOM 1488 C C . ARG A 1 187 ? -9.694 -17.999 13.960 1.00 86.75 187 ARG A C 1
ATOM 1490 O O . ARG A 1 187 ? -9.932 -19.137 13.587 1.00 86.75 187 ARG A O 1
ATOM 1497 N N . ALA A 1 188 ? -9.441 -17.001 13.119 1.00 83.56 188 ALA A N 1
ATOM 1498 C CA . ALA A 1 188 ? -9.376 -17.161 11.669 1.00 83.56 188 ALA A CA 1
ATOM 1499 C C . ALA A 1 188 ? -8.090 -17.863 11.177 1.00 83.56 188 ALA A C 1
ATOM 1501 O O . ALA A 1 188 ? -7.894 -18.001 9.973 1.00 83.56 188 ALA A O 1
ATOM 1502 N N . GLY A 1 189 ? -7.176 -18.266 12.073 1.00 82.88 189 GLY A N 1
ATOM 1503 C CA . GLY A 1 189 ? -5.919 -18.932 11.712 1.00 82.88 189 GLY A CA 1
ATOM 1504 C C . GLY A 1 189 ? -4.902 -18.028 11.001 1.00 82.88 189 GLY A C 1
ATOM 1505 O O . GLY A 1 189 ? -3.882 -18.507 10.508 1.00 82.88 189 GLY A O 1
ATOM 1506 N N . LEU A 1 190 ? -5.148 -16.715 10.957 1.00 77.62 190 LEU A N 1
ATOM 1507 C CA . LEU A 1 190 ? -4.322 -15.747 10.226 1.00 77.62 190 LEU A CA 1
ATOM 1508 C C . LEU A 1 190 ? -3.052 -15.339 10.992 1.00 77.62 190 LEU A C 1
ATOM 1510 O O . LEU A 1 190 ? -2.140 -14.745 10.415 1.00 77.62 190 LEU A O 1
ATOM 1514 N N . LEU A 1 191 ? -2.962 -15.680 12.281 1.00 73.69 191 LEU A N 1
ATOM 1515 C CA . LEU A 1 191 ? -1.757 -15.525 13.095 1.00 73.69 191 LEU A CA 1
ATOM 1516 C C . LEU A 1 191 ? -1.158 -16.898 13.399 1.00 73.69 191 LEU A C 1
ATOM 1518 O O . LEU A 1 191 ? -1.737 -17.682 14.148 1.00 73.69 191 LEU A O 1
ATOM 1522 N N . LYS A 1 192 ? 0.045 -17.162 12.879 1.00 64.12 192 LYS A N 1
ATOM 1523 C CA . LYS A 1 192 ? 0.879 -18.267 13.367 1.00 64.12 192 LYS A CA 1
ATOM 1524 C C . LYS A 1 192 ? 1.489 -17.857 14.706 1.00 64.12 192 LYS A C 1
ATOM 1526 O O . LYS A 1 192 ? 2.002 -16.743 14.824 1.00 64.12 192 LYS A O 1
ATOM 1531 N N . GLY A 1 193 ? 1.431 -18.737 15.705 1.00 52.16 193 GLY A N 1
ATOM 1532 C CA . GLY A 1 193 ? 2.081 -18.505 16.994 1.00 52.16 193 GLY A CA 1
ATOM 1533 C C . GLY A 1 193 ? 3.556 -18.160 16.787 1.00 52.16 193 GLY A C 1
ATOM 1534 O O . GLY A 1 193 ? 4.292 -18.926 16.166 1.00 52.16 193 GLY A O 1
ATOM 1535 N N . ARG A 1 194 ? 3.994 -16.991 17.266 1.00 50.81 194 ARG A N 1
ATOM 1536 C CA . ARG A 1 194 ? 5.426 -16.749 17.451 1.00 50.81 194 ARG A CA 1
ATOM 1537 C C . ARG A 1 194 ? 5.879 -17.695 18.558 1.00 50.81 194 ARG A C 1
ATOM 1539 O O . ARG A 1 194 ? 5.304 -17.660 19.643 1.00 50.81 194 ARG A O 1
ATOM 1546 N N . ALA A 1 195 ? 6.901 -18.505 18.289 1.00 43.78 195 ALA A N 1
ATOM 1547 C CA . ALA A 1 195 ? 7.685 -19.105 19.358 1.00 43.78 195 ALA A CA 1
ATOM 1548 C C . ALA A 1 195 ? 8.119 -17.966 20.289 1.00 43.78 195 ALA A C 1
ATOM 1550 O O . ALA A 1 195 ? 8.690 -16.973 19.826 1.00 43.78 195 ALA A O 1
ATOM 1551 N N . ALA A 1 196 ? 7.761 -18.069 21.567 1.00 40.12 196 ALA A N 1
ATOM 1552 C CA . ALA A 1 196 ? 8.204 -17.140 22.586 1.00 40.12 196 ALA A CA 1
ATOM 1553 C C . ALA A 1 196 ? 9.733 -17.076 22.517 1.00 40.12 196 ALA A C 1
ATOM 1555 O O . ALA A 1 196 ? 10.420 -18.070 22.750 1.00 40.12 196 ALA A O 1
ATOM 1556 N N . ARG A 1 197 ? 10.276 -15.916 22.138 1.00 40.41 197 ARG A N 1
ATOM 1557 C CA . ARG A 1 197 ? 11.698 -15.652 22.316 1.00 40.41 197 ARG A CA 1
ATOM 1558 C C . ARG A 1 197 ? 11.883 -15.566 23.822 1.00 40.41 197 ARG A C 1
ATOM 1560 O O . ARG A 1 197 ? 11.482 -14.570 24.414 1.00 40.41 197 ARG A O 1
ATOM 1567 N N . ALA A 1 198 ? 12.392 -16.640 24.422 1.00 38.34 198 ALA A N 1
ATOM 1568 C CA . ALA A 1 198 ? 12.777 -16.661 25.821 1.00 38.34 198 ALA A CA 1
ATOM 1569 C C . ALA A 1 198 ? 13.615 -15.408 26.093 1.00 38.34 198 ALA A C 1
ATOM 1571 O O . ALA A 1 198 ? 14.668 -15.203 25.483 1.00 38.34 198 ALA A O 1
ATOM 1572 N N . SER A 1 199 ? 13.090 -14.537 26.946 1.00 40.50 199 SER A N 1
ATOM 1573 C CA . SER A 1 199 ? 13.825 -13.437 27.540 1.00 40.50 199 SER A CA 1
ATOM 1574 C C . SER A 1 199 ? 15.023 -14.039 28.268 1.00 40.50 199 SER A C 1
ATOM 1576 O O . SER A 1 199 ? 14.874 -14.597 29.353 1.00 40.50 199 SER A O 1
ATOM 1578 N N . ARG A 1 200 ? 16.209 -13.987 27.654 1.00 33.62 200 ARG A N 1
ATOM 1579 C CA . ARG A 1 200 ? 17.454 -14.152 28.407 1.00 33.62 200 ARG A CA 1
ATOM 1580 C C . ARG A 1 200 ? 17.598 -12.892 29.264 1.00 33.62 200 ARG A C 1
ATOM 1582 O O . ARG A 1 200 ? 17.535 -11.803 28.687 1.00 33.62 200 ARG A O 1
ATOM 1589 N N . PRO A 1 201 ? 17.738 -13.008 30.592 1.00 40.16 201 PRO A N 1
ATOM 1590 C CA . PRO A 1 201 ? 18.080 -11.859 31.414 1.00 40.16 201 PRO A CA 1
ATOM 1591 C C . PRO A 1 201 ? 19.460 -11.354 30.974 1.00 40.16 201 PRO A C 1
ATOM 1593 O O . PRO A 1 201 ? 20.356 -12.151 30.680 1.00 40.16 201 PRO A O 1
ATOM 1596 N N . PHE A 1 202 ? 19.583 -10.035 30.835 1.00 32.09 202 PHE A N 1
ATOM 1597 C CA . PHE A 1 202 ? 20.865 -9.374 30.609 1.00 32.09 202 PHE A CA 1
ATOM 1598 C C . PHE A 1 202 ? 21.725 -9.498 31.882 1.00 32.09 202 PHE A C 1
ATOM 1600 O O . PHE A 1 202 ? 21.150 -9.409 32.971 1.00 32.09 202 PHE A O 1
ATOM 1607 N N . PRO A 1 203 ? 23.042 -9.746 31.755 1.00 57.38 203 PRO A N 1
ATOM 1608 C CA . PRO A 1 203 ? 23.976 -9.696 32.877 1.00 57.38 203 PRO A CA 1
ATOM 1609 C C . PRO A 1 203 ? 24.174 -8.267 33.394 1.00 57.38 203 PRO A C 1
ATOM 1611 O O . PRO A 1 203 ? 24.029 -7.319 32.585 1.00 57.38 203 PRO A O 1
#

pLDDT: mean 73.09, std 14.45, range [32.09, 92.06]

Radius of gyration: 24.27 Å; chains: 1; bounding box: 46×70×83 Å

Organism: NCBI:txid249580